Protein AF-A0A9D5FTJ2-F1 (afdb_monomer)

pLDDT: mean 78.34, std 16.0, range [35.5, 96.0]

Solvent-accessible surface area (backbone atoms only — not comparable to full-atom values): 11192 Å² total; per-residue (Å²): 138,85,85,82,81,81,80,74,80,65,67,71,58,56,58,51,52,50,52,53,52,52,51,52,50,52,52,52,54,54,50,51,56,54,50,53,54,55,50,52,57,48,50,55,48,52,54,48,54,51,52,52,48,50,51,52,53,45,50,55,50,36,53,49,54,53,46,53,52,24,48,77,71,73,38,40,43,59,50,54,49,34,32,50,75,40,28,92,75,39,72,46,62,36,79,48,58,89,56,87,63,66,47,78,60,80,63,48,68,54,48,35,77,42,82,44,76,49,78,44,47,46,55,69,89,80,60,104,58,87,75,80,43,70,69,50,34,32,28,36,33,30,43,62,43,54,67,45,85,51,90,88,60,32,56,72,55,36,35,40,38,41,38,39,37,28,72,35,88,63,79,81,85,52,72,89,74,30,55,76,48,77,51,77,48,64,46,92,93,59,82,132

Structure (mmCIF, N/CA/C/O backbone):
data_AF-A0A9D5FTJ2-F1
#
_entry.id   AF-A0A9D5FTJ2-F1
#
loop_
_atom_site.group_PDB
_atom_site.id
_atom_site.type_symbol
_atom_site.label_atom_id
_atom_site.label_alt_id
_atom_site.label_comp_id
_atom_site.label_asym_id
_atom_site.label_entity_id
_atom_site.label_seq_id
_atom_site.pdbx_PDB_ins_code
_atom_site.Cartn_x
_atom_site.Cartn_y
_atom_site.Cartn_z
_atom_site.occupancy
_atom_site.B_iso_or_equiv
_atom_site.auth_seq_id
_atom_site.auth_comp_id
_atom_site.auth_asym_id
_atom_site.auth_atom_id
_atom_site.pdbx_PDB_model_num
ATOM 1 N N . MET A 1 1 ? 70.258 10.914 -59.372 1.00 49.34 1 MET A N 1
ATOM 2 C CA . MET A 1 1 ? 69.054 10.335 -60.006 1.00 49.34 1 MET A CA 1
ATOM 3 C C . MET A 1 1 ? 67.985 10.219 -58.930 1.00 49.34 1 MET A C 1
ATOM 5 O O . MET A 1 1 ? 68.126 9.398 -58.036 1.00 49.34 1 MET A O 1
ATOM 9 N N . ILE A 1 2 ? 67.014 11.132 -58.927 1.00 53.41 2 ILE A N 1
ATOM 10 C CA . ILE A 1 2 ? 65.976 11.231 -57.890 1.00 53.41 2 ILE A CA 1
ATOM 11 C C . ILE A 1 2 ? 64.727 10.542 -58.440 1.00 53.41 2 ILE A C 1
ATOM 13 O O . ILE A 1 2 ? 64.153 11.006 -59.422 1.00 53.41 2 ILE A O 1
ATOM 17 N N . ILE A 1 3 ? 64.337 9.416 -57.844 1.00 62.41 3 ILE A N 1
ATOM 18 C CA . ILE A 1 3 ? 63.126 8.680 -58.223 1.00 62.41 3 ILE A CA 1
ATOM 19 C C . ILE A 1 3 ? 61.940 9.362 -57.537 1.00 62.41 3 ILE A C 1
ATOM 21 O O . ILE A 1 3 ? 61.752 9.237 -56.328 1.00 62.41 3 ILE A O 1
ATOM 25 N N . ARG A 1 4 ? 61.153 10.117 -58.306 1.00 60.16 4 ARG A N 1
ATOM 26 C CA . ARG A 1 4 ? 59.897 10.721 -57.848 1.00 60.16 4 ARG A CA 1
ATOM 27 C C . ARG A 1 4 ? 58.815 9.633 -57.885 1.00 60.16 4 ARG A C 1
ATOM 29 O O . ARG A 1 4 ? 58.440 9.192 -58.965 1.00 60.16 4 ARG A O 1
ATOM 36 N N . ARG A 1 5 ? 58.353 9.156 -56.724 1.00 60.88 5 ARG A N 1
ATOM 37 C CA . ARG A 1 5 ? 57.159 8.296 -56.637 1.00 60.88 5 ARG A CA 1
ATOM 38 C C . ARG A 1 5 ? 55.916 9.176 -56.739 1.00 60.88 5 ARG A C 1
ATOM 40 O O . ARG A 1 5 ? 55.713 10.043 -55.893 1.00 60.88 5 ARG A O 1
ATOM 47 N N . GLU A 1 6 ? 55.102 8.953 -57.762 1.00 63.69 6 GLU A N 1
ATOM 48 C CA . GLU A 1 6 ? 53.755 9.513 -57.853 1.00 63.69 6 GLU A CA 1
ATOM 49 C C . GLU A 1 6 ? 52.839 8.755 -56.885 1.00 63.69 6 GLU A C 1
ATOM 51 O O . GLU A 1 6 ? 52.663 7.541 -56.985 1.00 63.69 6 GLU A O 1
ATOM 56 N N . ASN A 1 7 ? 52.291 9.469 -55.902 1.00 60.31 7 ASN A N 1
ATOM 57 C CA . ASN A 1 7 ? 51.267 8.940 -55.011 1.00 60.31 7 ASN A CA 1
ATOM 58 C C . ASN A 1 7 ? 49.944 8.892 -55.782 1.00 60.31 7 ASN A C 1
ATOM 60 O O . ASN A 1 7 ? 49.241 9.895 -55.863 1.00 60.31 7 ASN A O 1
ATOM 64 N N . THR A 1 8 ? 49.593 7.738 -56.345 1.00 63.25 8 THR A N 1
ATOM 65 C CA . THR A 1 8 ? 48.220 7.490 -56.803 1.00 63.25 8 THR A CA 1
ATOM 66 C C . THR A 1 8 ? 47.269 7.597 -55.602 1.00 63.25 8 THR A C 1
ATOM 68 O O . THR A 1 8 ? 47.497 6.890 -54.609 1.00 63.25 8 THR A O 1
ATOM 71 N N . PRO A 1 9 ? 46.238 8.461 -55.641 1.00 61.06 9 PRO A N 1
ATOM 72 C CA . PRO A 1 9 ? 45.278 8.589 -54.551 1.00 61.06 9 PRO A CA 1
ATOM 73 C C . PRO A 1 9 ? 44.569 7.248 -54.330 1.00 61.06 9 PRO A C 1
ATOM 75 O O . PRO A 1 9 ? 44.078 6.613 -55.262 1.00 61.06 9 PRO A O 1
ATOM 78 N N . ARG A 1 10 ? 44.576 6.766 -53.084 1.00 59.00 10 ARG A N 1
ATOM 79 C CA . ARG A 1 10 ? 43.908 5.519 -52.691 1.00 59.00 10 ARG A CA 1
ATOM 80 C C . ARG A 1 10 ? 42.411 5.781 -52.493 1.00 59.00 10 ARG A C 1
ATOM 82 O O . ARG A 1 10 ? 41.949 5.826 -51.358 1.00 59.00 10 ARG A O 1
ATOM 89 N N . ASP A 1 11 ? 41.655 5.914 -53.580 1.00 60.72 11 ASP A N 1
ATOM 90 C CA . ASP A 1 11 ? 40.200 6.171 -53.534 1.00 60.72 11 ASP A CA 1
ATOM 91 C C . ASP A 1 11 ? 39.410 5.082 -52.782 1.00 60.72 11 ASP A C 1
ATOM 93 O O . ASP A 1 11 ? 38.401 5.362 -52.136 1.00 60.72 11 ASP A O 1
ATOM 97 N N . GLY A 1 12 ? 39.901 3.837 -52.772 1.00 60.88 12 GLY A N 1
ATOM 98 C CA . GLY A 1 12 ? 39.267 2.736 -52.037 1.00 60.88 12 GLY A CA 1
ATOM 99 C C . GLY A 1 12 ? 39.343 2.857 -50.508 1.00 60.88 12 GLY A C 1
ATOM 100 O O . GLY A 1 12 ? 38.520 2.270 -49.810 1.00 60.88 12 GLY A O 1
ATOM 101 N N . PHE A 1 13 ? 40.301 3.622 -49.972 1.00 70.00 13 PHE A N 1
ATOM 102 C CA . PHE A 1 13 ? 40.450 3.801 -48.523 1.00 70.00 13 PHE A CA 1
ATOM 103 C C . PHE A 1 13 ? 39.385 4.756 -47.960 1.00 70.00 13 PHE A C 1
ATOM 105 O O . PHE A 1 13 ? 38.856 4.523 -46.876 1.00 70.00 13 PHE A O 1
ATOM 112 N N . VAL A 1 14 ? 38.995 5.766 -48.743 1.00 81.38 14 VAL A N 1
ATOM 113 C CA . VAL A 1 14 ? 38.027 6.797 -48.335 1.00 81.38 14 VAL A CA 1
ATOM 114 C C . VAL A 1 14 ? 36.602 6.234 -48.230 1.00 81.38 14 VAL A C 1
ATOM 116 O O . VAL A 1 14 ? 35.879 6.560 -47.290 1.00 81.38 14 VAL A O 1
ATOM 119 N N . MET A 1 15 ? 36.192 5.338 -49.139 1.00 83.50 15 MET A N 1
ATOM 120 C CA . MET A 1 15 ? 34.863 4.705 -49.057 1.00 83.50 15 MET A CA 1
ATOM 121 C C . MET A 1 15 ? 34.725 3.759 -47.858 1.00 83.50 15 MET A C 1
ATOM 123 O O . MET A 1 15 ? 33.657 3.697 -47.242 1.00 83.50 15 MET A O 1
ATOM 127 N N . LEU A 1 16 ? 35.796 3.043 -47.500 1.00 88.38 16 LEU A N 1
ATOM 128 C CA . LEU A 1 16 ? 35.804 2.190 -46.313 1.00 88.38 16 LEU A CA 1
ATOM 129 C C . LEU A 1 16 ? 35.675 3.032 -45.036 1.00 88.38 16 LEU A C 1
ATOM 131 O O . LEU A 1 16 ? 34.852 2.718 -44.180 1.00 88.38 16 LEU A O 1
ATOM 135 N N . GLU A 1 17 ? 36.444 4.117 -44.933 1.00 88.44 17 GLU A N 1
ATOM 136 C CA . GLU A 1 17 ? 36.414 5.029 -43.786 1.00 88.44 17 GLU A CA 1
ATOM 137 C C . GLU A 1 17 ? 35.027 5.654 -43.592 1.00 88.44 17 GLU A C 1
ATOM 139 O O . GLU A 1 17 ? 34.486 5.621 -42.485 1.00 88.44 17 GLU A O 1
ATOM 144 N N . LEU A 1 18 ? 34.394 6.118 -44.675 1.00 89.81 18 LEU A N 1
ATOM 145 C CA . LEU A 1 18 ? 33.035 6.658 -44.621 1.00 89.81 18 LEU A CA 1
ATOM 146 C C . LEU A 1 18 ? 32.008 5.600 -44.196 1.00 89.81 18 LEU A C 1
ATOM 148 O O . LEU A 1 18 ? 31.119 5.891 -43.398 1.00 89.81 18 LEU A O 1
ATOM 152 N N . THR A 1 19 ? 32.132 4.367 -44.690 1.00 93.94 19 THR A N 1
ATOM 153 C CA . THR A 1 19 ? 31.208 3.279 -44.328 1.00 93.94 19 THR A CA 1
ATOM 154 C C . THR A 1 19 ? 31.335 2.915 -42.850 1.00 93.94 19 THR A C 1
ATOM 156 O O . THR A 1 19 ? 30.326 2.737 -42.169 1.00 93.94 19 THR A O 1
ATOM 159 N N . ILE A 1 20 ? 32.565 2.856 -42.329 1.00 92.31 20 ILE A N 1
ATOM 160 C CA . ILE A 1 20 ? 32.814 2.617 -40.903 1.00 92.31 20 ILE A CA 1
ATOM 161 C C . ILE A 1 20 ? 32.274 3.784 -40.069 1.00 92.31 20 ILE A C 1
ATOM 163 O O . ILE A 1 20 ? 31.608 3.547 -39.064 1.00 92.31 20 ILE A O 1
ATOM 167 N N . ALA A 1 21 ? 32.487 5.032 -40.497 1.00 95.00 21 ALA A N 1
ATOM 168 C CA . ALA A 1 21 ? 31.956 6.205 -39.806 1.00 95.00 21 ALA A CA 1
ATOM 169 C C . ALA A 1 21 ? 30.419 6.185 -39.746 1.00 95.00 21 ALA A C 1
ATOM 171 O O . ALA A 1 21 ? 29.840 6.382 -38.678 1.00 95.00 21 ALA A O 1
ATOM 172 N N . LEU A 1 22 ? 29.752 5.873 -40.862 1.00 94.25 22 LEU A N 1
ATOM 173 C CA . LEU A 1 22 ? 28.295 5.732 -40.911 1.00 94.25 22 LEU A CA 1
ATOM 174 C C . LEU A 1 22 ? 27.796 4.592 -40.020 1.00 94.25 22 LEU A C 1
ATOM 176 O O . LEU A 1 22 ? 26.784 4.751 -39.339 1.00 94.25 22 LEU A O 1
ATOM 180 N N . LEU A 1 23 ? 28.516 3.469 -39.975 1.00 95.94 23 LEU A N 1
ATOM 181 C CA . LEU A 1 23 ? 28.181 2.348 -39.102 1.00 95.94 23 LEU A CA 1
ATOM 182 C C . LEU A 1 23 ? 28.292 2.736 -37.621 1.00 95.94 23 LEU A C 1
ATOM 184 O O . LEU A 1 23 ? 27.381 2.446 -36.849 1.00 95.94 23 LEU A O 1
ATOM 188 N N . VAL A 1 24 ? 29.352 3.446 -37.227 1.00 96.00 24 VAL A N 1
ATOM 189 C CA . VAL A 1 24 ? 29.515 3.942 -35.850 1.00 96.00 24 VAL A CA 1
ATOM 190 C C . VAL A 1 24 ? 28.405 4.927 -35.480 1.00 96.00 24 VAL A C 1
ATOM 192 O O . VAL A 1 24 ? 27.832 4.814 -34.396 1.00 96.00 24 VAL A O 1
ATOM 195 N N . VAL A 1 25 ? 28.043 5.849 -36.377 1.00 95.50 25 VAL A N 1
ATOM 196 C CA . VAL A 1 25 ? 26.937 6.794 -36.143 1.00 95.50 25 VAL A CA 1
ATOM 197 C C . VAL A 1 25 ? 25.606 6.055 -35.994 1.00 95.50 25 VAL A C 1
ATOM 199 O O . VAL A 1 25 ? 24.862 6.331 -35.054 1.00 95.50 25 VAL A O 1
ATOM 202 N N . ALA A 1 26 ? 25.316 5.082 -36.862 1.00 95.88 26 ALA A N 1
ATOM 203 C CA . ALA A 1 26 ? 24.091 4.290 -36.780 1.00 95.88 26 ALA A CA 1
ATOM 204 C C . ALA A 1 26 ? 23.997 3.513 -35.456 1.00 95.88 26 ALA A C 1
ATOM 206 O O . ALA A 1 26 ? 22.958 3.541 -34.796 1.00 95.88 26 ALA A O 1
ATOM 207 N N . VAL A 1 27 ? 25.093 2.878 -35.025 1.00 94.00 27 VAL A N 1
ATOM 208 C CA . VAL A 1 27 ? 25.161 2.181 -33.730 1.00 94.00 27 VAL A CA 1
ATOM 209 C C . VAL A 1 27 ? 24.984 3.161 -32.565 1.00 94.00 27 VAL A C 1
ATOM 211 O O . VAL A 1 27 ? 24.243 2.862 -31.629 1.00 94.00 27 VAL A O 1
ATOM 214 N N . GLY A 1 28 ? 25.589 4.350 -32.635 1.00 94.25 28 GLY A N 1
ATOM 215 C CA . GLY A 1 28 ? 25.429 5.396 -31.622 1.00 94.25 28 GLY A CA 1
ATOM 216 C C . GLY A 1 28 ? 23.981 5.873 -31.476 1.00 94.25 28 GLY A C 1
ATOM 217 O O . GLY A 1 28 ? 23.472 5.982 -30.362 1.00 94.25 28 GLY A O 1
ATOM 218 N N . VAL A 1 29 ? 23.281 6.093 -32.592 1.00 94.56 29 VAL A N 1
ATOM 219 C CA . VAL A 1 29 ? 21.867 6.504 -32.585 1.00 94.56 29 VAL A CA 1
ATOM 220 C C . VAL A 1 29 ? 20.962 5.399 -32.029 1.00 94.56 29 VAL A C 1
ATOM 222 O O . VAL A 1 29 ? 20.075 5.684 -31.224 1.00 94.56 29 VAL A O 1
ATOM 225 N N . LEU A 1 30 ? 21.203 4.132 -32.384 1.00 93.31 30 LEU A N 1
ATOM 226 C CA . LEU A 1 30 ? 20.458 2.998 -31.819 1.00 93.31 30 LEU A CA 1
ATOM 227 C C . LEU A 1 30 ? 20.666 2.867 -30.304 1.00 93.31 30 LEU A C 1
ATOM 229 O O . LEU A 1 30 ? 19.705 2.624 -29.570 1.00 93.31 30 LEU A O 1
ATOM 233 N N . ALA A 1 31 ? 21.895 3.076 -29.826 1.00 91.75 31 ALA A N 1
ATOM 234 C CA . ALA A 1 31 ? 22.191 3.077 -28.399 1.00 91.75 31 ALA A CA 1
ATOM 235 C C . ALA A 1 31 ? 21.412 4.179 -27.661 1.00 91.75 31 ALA A C 1
ATOM 237 O O . ALA A 1 31 ? 20.810 3.905 -26.623 1.00 91.75 31 ALA A O 1
ATOM 238 N N . LEU A 1 32 ? 21.336 5.394 -28.221 1.00 90.81 32 LEU A N 1
ATOM 239 C CA . LEU A 1 32 ? 20.555 6.492 -27.637 1.00 90.81 32 LEU A CA 1
ATOM 240 C C . LEU A 1 32 ? 19.066 6.142 -27.510 1.00 90.81 32 LEU A C 1
ATOM 242 O O . LEU A 1 32 ? 18.487 6.332 -26.441 1.00 90.81 32 LEU A O 1
ATOM 246 N N . PHE A 1 33 ? 18.449 5.570 -28.549 1.00 89.69 33 PHE A N 1
ATOM 247 C CA . PHE A 1 33 ? 17.045 5.142 -28.476 1.00 89.69 33 PHE A CA 1
ATOM 248 C C . PHE A 1 33 ? 16.805 4.059 -27.419 1.00 89.69 33 PHE A C 1
ATOM 250 O O . PHE A 1 33 ? 15.785 4.090 -26.727 1.00 89.69 33 PHE A O 1
ATOM 257 N N . SER A 1 34 ? 17.754 3.135 -27.246 1.00 87.69 34 SER A N 1
ATOM 258 C CA . SER A 1 34 ? 17.677 2.134 -26.179 1.00 87.69 34 SER A CA 1
ATOM 259 C C . SER A 1 34 ? 17.701 2.778 -24.790 1.00 87.69 34 SER A C 1
ATOM 261 O O . SER A 1 34 ? 16.932 2.373 -23.919 1.00 87.69 34 SER A O 1
ATOM 263 N N . VAL A 1 35 ? 18.549 3.790 -24.578 1.00 89.19 35 VAL A N 1
ATOM 264 C CA . VAL A 1 35 ? 18.637 4.514 -23.298 1.00 89.19 35 VAL A CA 1
ATOM 265 C C . VAL A 1 35 ? 17.332 5.249 -22.989 1.00 89.19 35 VAL A C 1
ATOM 267 O O . VAL A 1 35 ? 16.852 5.185 -21.858 1.00 89.19 35 VAL A O 1
ATOM 270 N N . PHE A 1 36 ? 16.709 5.884 -23.987 1.00 87.94 36 PHE A N 1
ATOM 271 C CA . PHE A 1 36 ? 15.432 6.578 -23.792 1.00 87.94 36 PHE A CA 1
ATOM 272 C C . PHE A 1 36 ? 14.320 5.648 -23.307 1.00 87.94 36 PHE A C 1
ATOM 274 O O . PHE A 1 36 ? 13.594 6.002 -22.378 1.00 87.94 36 PHE A O 1
ATOM 281 N N . ARG A 1 37 ? 14.210 4.447 -23.884 1.00 83.44 37 ARG A N 1
ATOM 282 C CA . ARG A 1 37 ? 13.204 3.465 -23.459 1.00 83.44 37 ARG A CA 1
ATOM 283 C C . ARG A 1 37 ? 13.408 3.048 -22.003 1.00 83.44 37 ARG A C 1
ATOM 285 O O . ARG A 1 37 ? 12.467 3.085 -21.219 1.00 83.44 37 ARG A O 1
ATOM 292 N N . VAL A 1 38 ? 14.648 2.721 -21.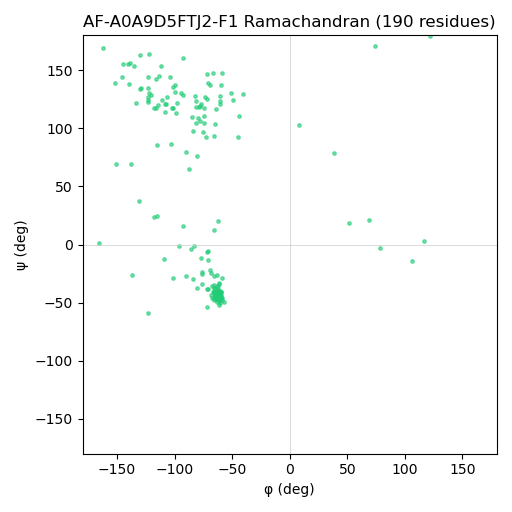634 1.00 87.69 38 VAL A N 1
ATOM 293 C CA . VAL A 1 38 ? 14.991 2.337 -20.255 1.00 87.69 38 VAL A CA 1
ATOM 294 C C . VAL A 1 38 ? 14.697 3.476 -19.274 1.00 87.69 38 VAL A C 1
ATOM 296 O O . VAL A 1 38 ? 14.162 3.233 -18.193 1.00 87.69 38 VAL A O 1
ATOM 299 N N . SER A 1 39 ? 14.995 4.722 -19.652 1.00 84.12 39 SER A N 1
ATOM 300 C CA . SER A 1 39 ? 14.696 5.895 -18.826 1.00 84.12 39 SER A CA 1
ATOM 301 C C . SER A 1 39 ? 13.195 6.073 -18.610 1.00 84.12 39 SER A C 1
ATOM 303 O O . SER A 1 39 ? 12.781 6.341 -17.488 1.00 84.12 39 SER A O 1
ATOM 305 N N . HIS A 1 40 ? 12.382 5.922 -19.657 1.00 85.62 40 HIS A N 1
ATOM 306 C CA . HIS A 1 40 ? 10.934 6.090 -19.549 1.00 85.62 40 HIS A CA 1
ATOM 307 C C . HIS A 1 40 ? 10.311 5.030 -18.634 1.00 85.62 40 HIS A C 1
ATOM 309 O O . HIS A 1 40 ? 9.534 5.361 -17.740 1.00 85.62 40 HIS A O 1
ATOM 315 N N . ASP A 1 41 ? 10.709 3.769 -18.804 1.00 86.88 41 ASP A N 1
ATOM 316 C CA . ASP A 1 41 ? 10.226 2.671 -17.964 1.00 86.88 41 ASP A CA 1
ATOM 317 C C . ASP A 1 41 ? 10.650 2.859 -16.498 1.00 86.88 41 ASP A C 1
ATOM 319 O O . ASP A 1 41 ? 9.885 2.562 -15.582 1.00 86.88 41 ASP A O 1
ATOM 323 N N . THR A 1 42 ? 11.849 3.401 -16.263 1.00 87.69 42 THR A N 1
ATOM 324 C CA . THR A 1 42 ? 12.335 3.709 -14.909 1.00 87.69 42 THR A CA 1
ATOM 325 C C . THR A 1 42 ? 11.522 4.831 -14.269 1.00 87.69 42 THR A C 1
ATOM 327 O O . THR A 1 42 ? 11.084 4.683 -13.133 1.00 87.69 42 THR A O 1
ATOM 330 N N . VAL A 1 43 ? 11.265 5.922 -14.998 1.00 87.81 43 VAL A N 1
ATOM 331 C CA . VAL A 1 43 ? 10.460 7.049 -14.499 1.00 87.81 43 VAL A CA 1
ATOM 332 C C . VAL A 1 43 ? 9.041 6.596 -14.163 1.00 87.81 43 VAL A C 1
ATOM 334 O O . VAL A 1 43 ? 8.561 6.901 -13.076 1.00 87.81 43 VAL A O 1
ATOM 337 N N . ALA A 1 44 ? 8.403 5.817 -15.040 1.00 85.06 44 ALA A N 1
ATOM 338 C CA . ALA A 1 44 ? 7.056 5.303 -14.801 1.00 85.06 44 ALA A CA 1
ATOM 339 C C . ALA A 1 44 ? 6.984 4.423 -13.539 1.00 85.06 44 ALA A C 1
ATOM 341 O O . ALA A 1 44 ? 6.039 4.535 -12.757 1.00 85.06 44 ALA A O 1
ATOM 342 N N . ARG A 1 45 ? 8.006 3.587 -13.305 1.00 87.69 45 ARG A N 1
ATOM 343 C CA . ARG A 1 45 ? 8.121 2.780 -12.079 1.00 87.69 45 ARG A CA 1
ATOM 344 C C . ARG A 1 45 ? 8.316 3.647 -10.842 1.00 87.69 45 ARG A C 1
ATOM 346 O O . ARG A 1 45 ? 7.586 3.481 -9.878 1.00 87.69 45 ARG A O 1
ATOM 353 N N . THR A 1 46 ? 9.232 4.613 -10.883 1.00 88.56 46 THR A N 1
ATOM 354 C CA . THR A 1 46 ? 9.458 5.524 -9.752 1.00 88.56 46 THR A CA 1
ATOM 355 C C . THR A 1 46 ? 8.207 6.332 -9.410 1.00 88.56 46 THR A C 1
ATOM 357 O O . THR A 1 46 ? 7.883 6.504 -8.240 1.00 88.56 46 THR A O 1
ATOM 360 N N . GLU A 1 47 ? 7.476 6.812 -10.413 1.00 86.94 47 GLU A N 1
ATOM 361 C CA . GLU A 1 47 ? 6.216 7.528 -10.207 1.00 86.94 47 GLU A CA 1
ATOM 362 C C . GLU A 1 47 ? 5.152 6.630 -9.555 1.00 86.94 47 GLU A C 1
ATOM 364 O O . GLU A 1 47 ? 4.439 7.062 -8.649 1.00 86.94 47 GLU A O 1
ATOM 369 N N . SER A 1 48 ? 5.071 5.369 -9.987 1.00 86.00 48 SER A N 1
ATOM 370 C CA . SER A 1 48 ? 4.214 4.349 -9.378 1.00 86.00 48 SER A CA 1
ATOM 371 C C . SER A 1 48 ? 4.574 4.086 -7.911 1.00 86.00 48 SER A C 1
ATOM 373 O O . SER A 1 48 ? 3.712 4.207 -7.038 1.00 86.00 48 SER A O 1
ATOM 375 N N . ASP A 1 49 ? 5.855 3.854 -7.616 1.00 87.88 49 ASP A N 1
ATOM 376 C CA . ASP A 1 49 ? 6.348 3.600 -6.259 1.00 87.88 49 ASP A CA 1
ATOM 377 C C . ASP A 1 49 ? 6.057 4.779 -5.319 1.00 87.88 49 ASP A C 1
ATOM 379 O O . ASP A 1 49 ? 5.634 4.584 -4.174 1.00 87.88 49 ASP A O 1
ATOM 383 N N . ILE A 1 50 ? 6.230 6.015 -5.804 1.00 88.88 50 ILE A N 1
ATOM 384 C CA . ILE A 1 50 ? 5.905 7.232 -5.048 1.00 88.88 50 ILE A CA 1
ATOM 385 C C . ILE A 1 50 ? 4.407 7.284 -4.741 1.00 88.88 50 ILE A C 1
ATOM 387 O O . ILE A 1 50 ? 4.035 7.527 -3.594 1.00 88.88 50 ILE A O 1
ATOM 391 N N . ARG A 1 51 ? 3.539 7.031 -5.729 1.00 85.75 51 ARG A N 1
ATOM 392 C CA . ARG A 1 51 ? 2.081 7.034 -5.526 1.00 85.75 51 ARG A CA 1
ATOM 393 C C . ARG A 1 51 ? 1.642 6.000 -4.502 1.00 85.75 51 ARG A C 1
ATOM 395 O O . ARG A 1 51 ? 0.878 6.325 -3.597 1.00 85.75 51 ARG A O 1
ATOM 402 N N . ILE A 1 52 ? 2.145 4.776 -4.624 1.00 89.31 52 ILE A N 1
ATOM 403 C CA . ILE A 1 52 ? 1.845 3.697 -3.684 1.00 89.31 52 ILE A CA 1
ATOM 404 C C . ILE A 1 52 ? 2.328 4.060 -2.275 1.00 89.31 52 ILE A C 1
ATOM 406 O O . ILE A 1 52 ? 1.610 3.829 -1.303 1.00 89.31 52 ILE A O 1
ATOM 410 N N . SER A 1 53 ? 3.509 4.671 -2.162 1.00 89.75 53 SER A N 1
ATOM 411 C CA . SER A 1 53 ? 4.073 5.121 -0.884 1.00 89.75 53 SER A CA 1
ATOM 412 C C . SER A 1 53 ? 3.233 6.205 -0.219 1.00 89.75 53 SER A C 1
ATOM 414 O O . SER A 1 53 ? 2.930 6.097 0.969 1.00 89.75 53 SER A O 1
ATOM 416 N N . LEU A 1 54 ? 2.817 7.220 -0.981 1.00 87.75 54 LEU A N 1
ATOM 417 C CA . LEU A 1 54 ? 1.937 8.279 -0.486 1.00 87.75 54 LEU A CA 1
ATOM 418 C C . LEU A 1 54 ? 0.597 7.701 -0.032 1.00 87.75 54 LEU A C 1
ATOM 420 O O . LEU A 1 54 ? 0.174 7.952 1.093 1.00 87.75 54 LEU A O 1
ATOM 424 N N . PHE A 1 55 ? -0.008 6.844 -0.856 1.00 86.75 55 PHE A N 1
ATOM 425 C CA . PHE A 1 55 ? -1.250 6.163 -0.515 1.00 86.75 55 PHE A CA 1
ATOM 426 C C . PHE A 1 55 ? -1.124 5.346 0.782 1.00 86.75 55 PHE A C 1
ATOM 428 O O . PHE A 1 55 ? -1.943 5.483 1.692 1.00 86.75 55 PHE A O 1
ATOM 435 N N . GLY A 1 56 ? -0.076 4.528 0.904 1.00 89.69 56 GLY A N 1
ATOM 436 C CA . GLY A 1 56 ? 0.163 3.725 2.101 1.00 89.69 56 GLY A CA 1
ATOM 437 C C . GLY A 1 56 ? 0.345 4.581 3.354 1.00 89.69 56 GLY A C 1
ATOM 438 O O . GLY A 1 56 ? -0.257 4.302 4.393 1.00 89.69 56 GLY A O 1
ATOM 439 N N . GLN A 1 57 ? 1.115 5.666 3.253 1.00 89.44 57 GLN A N 1
ATOM 440 C CA . GLN A 1 57 ? 1.325 6.598 4.358 1.00 89.44 57 GLN A CA 1
ATOM 441 C C . GLN A 1 57 ? 0.026 7.287 4.789 1.00 89.44 57 GLN A C 1
ATOM 443 O O . GLN A 1 57 ? -0.222 7.427 5.991 1.00 89.44 57 GLN A O 1
ATOM 448 N N . GLU A 1 58 ? -0.806 7.704 3.838 1.00 85.94 58 GLU A N 1
ATOM 449 C CA . GLU A 1 58 ? -2.093 8.337 4.117 1.00 85.94 58 GLU A CA 1
ATOM 450 C C . GLU A 1 58 ? -3.064 7.372 4.814 1.00 85.94 58 GLU A C 1
ATOM 452 O O . GLU A 1 58 ? -3.667 7.739 5.824 1.00 85.94 58 GLU A O 1
ATOM 457 N N . VAL A 1 59 ? -3.156 6.118 4.356 1.00 87.62 59 VAL A N 1
ATOM 458 C CA . VAL A 1 59 ? -3.993 5.085 4.993 1.00 87.62 59 VAL A CA 1
ATOM 459 C C . VAL A 1 59 ? -3.551 4.815 6.430 1.00 87.62 59 VAL A C 1
ATOM 461 O O . VAL A 1 59 ? -4.377 4.832 7.342 1.00 87.62 59 VAL A O 1
ATOM 464 N N . ILE A 1 60 ? -2.251 4.603 6.659 1.00 90.94 60 ILE A N 1
ATOM 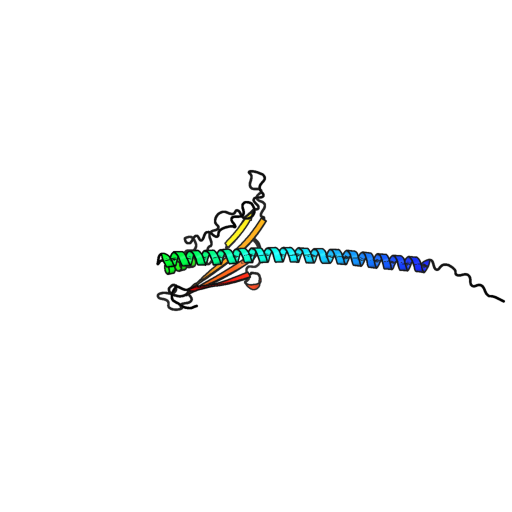465 C CA . ILE A 1 60 ? -1.718 4.339 8.004 1.00 90.94 60 ILE A CA 1
ATOM 466 C C . ILE A 1 60 ? -1.903 5.552 8.924 1.00 90.94 60 ILE A C 1
ATOM 468 O O . ILE A 1 60 ? -2.234 5.392 10.100 1.00 90.94 60 ILE A O 1
ATOM 472 N N . SER A 1 61 ? -1.738 6.767 8.400 1.00 88.25 61 SER A N 1
ATOM 473 C CA . SER A 1 61 ? -1.979 7.996 9.165 1.00 88.25 61 SER A CA 1
ATOM 474 C C . SER A 1 61 ? -3.458 8.153 9.527 1.00 88.25 61 SER A C 1
ATOM 476 O O . SER A 1 61 ? -3.769 8.502 10.665 1.00 88.25 61 SER A O 1
ATOM 478 N N . GLY A 1 62 ? -4.370 7.832 8.603 1.00 86.12 62 GLY A N 1
ATOM 479 C CA . GLY A 1 62 ? -5.812 7.822 8.854 1.00 86.12 62 GLY A CA 1
ATOM 480 C C . GLY A 1 62 ? -6.223 6.786 9.902 1.00 86.12 62 GLY A C 1
ATOM 481 O O . GLY A 1 62 ? -6.987 7.100 10.811 1.00 86.12 62 GLY A O 1
ATOM 482 N N . LEU A 1 63 ? -5.657 5.576 9.837 1.00 89.06 63 LEU A N 1
ATOM 483 C CA . LEU A 1 63 ? -5.842 4.537 10.856 1.00 89.06 63 LEU A CA 1
ATOM 484 C C . LEU A 1 63 ? -5.347 4.986 12.231 1.00 89.06 63 LEU A C 1
ATOM 486 O O . LEU A 1 63 ? -6.020 4.741 13.229 1.00 89.06 63 LEU A O 1
ATOM 490 N N . ARG A 1 64 ? -4.202 5.679 12.291 1.00 90.62 64 ARG A N 1
ATOM 491 C CA . ARG A 1 64 ? -3.683 6.246 13.542 1.00 90.62 64 ARG A CA 1
ATOM 492 C C . ARG A 1 64 ? -4.628 7.291 14.117 1.00 90.62 64 ARG A C 1
ATOM 494 O O . ARG A 1 64 ? -5.004 7.170 15.275 1.00 90.62 64 ARG A O 1
ATOM 501 N N . ALA A 1 65 ? -5.064 8.248 13.302 1.00 88.19 65 ALA A N 1
ATOM 502 C CA . ALA A 1 65 ? -6.001 9.280 13.735 1.00 88.19 65 ALA A CA 1
ATOM 503 C C . ALA A 1 65 ? -7.328 8.680 14.240 1.00 88.19 65 ALA A C 1
ATOM 505 O O . ALA A 1 65 ? -7.782 9.036 15.325 1.00 88.19 65 ALA A O 1
ATOM 506 N N . GLY A 1 66 ? -7.908 7.723 13.505 1.00 87.25 66 GLY A N 1
ATOM 507 C CA . GLY A 1 66 ? -9.142 7.040 13.913 1.00 87.25 66 GLY A CA 1
ATOM 508 C C . GLY A 1 66 ? -8.972 6.186 15.174 1.00 87.25 66 GLY A C 1
ATOM 509 O O . GLY A 1 66 ? -9.847 6.175 16.038 1.00 87.25 66 GLY A O 1
ATOM 510 N N . SER A 1 67 ? -7.823 5.521 15.324 1.00 89.69 67 SER A N 1
ATOM 511 C CA . SER A 1 67 ? -7.461 4.791 16.543 1.00 89.69 67 SER A CA 1
ATOM 512 C C . SER A 1 67 ? -7.346 5.729 17.749 1.00 89.69 67 SER A C 1
ATOM 514 O O . SER A 1 67 ? -7.874 5.415 18.815 1.00 89.69 67 SER A O 1
ATOM 516 N N . ASP A 1 68 ? -6.692 6.881 17.598 1.00 89.75 68 ASP A N 1
ATOM 517 C CA . ASP A 1 68 ? -6.526 7.863 18.674 1.00 89.75 68 ASP A CA 1
ATOM 518 C C . ASP A 1 68 ? -7.870 8.475 19.095 1.00 89.75 68 ASP A C 1
ATOM 520 O O . ASP A 1 68 ? -8.141 8.627 20.288 1.00 89.75 68 ASP A O 1
ATOM 524 N N . GLU A 1 69 ? -8.752 8.767 18.138 1.00 89.06 69 GLU A N 1
ATOM 525 C CA . GLU A 1 69 ? -10.118 9.222 18.413 1.00 89.06 69 GLU A CA 1
ATOM 526 C C . GLU A 1 69 ? -10.933 8.146 19.149 1.00 89.06 69 GLU A C 1
ATOM 528 O O . GLU A 1 69 ? -11.559 8.418 20.178 1.00 89.06 69 GLU A O 1
ATOM 533 N N . ALA A 1 70 ? -10.887 6.897 18.677 1.00 89.44 70 ALA A N 1
ATOM 534 C CA . ALA A 1 70 ? -11.564 5.780 19.331 1.00 89.44 70 ALA A CA 1
ATOM 535 C C . ALA A 1 70 ? -11.043 5.549 20.757 1.00 89.44 70 ALA A C 1
ATOM 537 O O . ALA A 1 70 ? -11.808 5.179 21.648 1.00 89.44 70 ALA A O 1
ATOM 538 N N . LEU A 1 71 ? -9.756 5.802 20.992 1.00 90.12 71 LEU A N 1
ATOM 539 C CA . LEU A 1 71 ? -9.149 5.723 22.312 1.00 90.12 71 LEU A CA 1
ATOM 540 C C . LEU A 1 71 ? -9.660 6.816 23.254 1.00 90.12 71 LEU A C 1
ATOM 542 O O . LEU A 1 71 ? -10.006 6.510 24.395 1.00 90.12 71 LEU A O 1
ATOM 546 N N . GLN A 1 72 ? -9.769 8.058 22.777 1.00 90.38 72 GLN A N 1
ATOM 547 C CA . GLN A 1 72 ? -10.349 9.166 23.547 1.00 90.38 72 GLN A CA 1
ATOM 548 C C . GLN A 1 72 ? -11.818 8.906 23.910 1.00 90.38 72 GLN A C 1
ATOM 550 O O . GLN A 1 72 ? -12.256 9.257 25.005 1.00 90.38 72 GLN A O 1
ATOM 555 N N . ASN A 1 73 ? -12.553 8.229 23.026 1.00 90.25 73 ASN A N 1
ATOM 556 C CA . ASN A 1 73 ? -13.961 7.883 23.219 1.00 90.25 73 ASN A CA 1
ATOM 557 C C . ASN A 1 73 ? -14.185 6.577 24.007 1.00 90.25 73 ASN A C 1
ATOM 559 O O . ASN A 1 73 ? -15.330 6.219 24.282 1.00 90.25 73 ASN A O 1
ATOM 563 N N . GLY A 1 74 ? -13.123 5.846 24.369 1.00 89.06 74 GLY A N 1
ATOM 564 C CA . GLY A 1 74 ? -13.231 4.556 25.061 1.00 89.06 74 GLY A CA 1
ATOM 565 C C . GLY A 1 74 ? -13.815 3.425 24.203 1.00 89.06 74 GLY A C 1
ATOM 566 O O . GLY A 1 74 ? -14.323 2.447 24.743 1.00 89.06 74 GLY A O 1
ATOM 567 N N . THR A 1 75 ? -13.759 3.553 22.875 1.00 90.50 75 THR A N 1
ATOM 568 C CA . THR A 1 75 ? -14.285 2.594 21.889 1.00 90.50 75 THR A CA 1
ATOM 569 C C . THR A 1 75 ? -13.178 1.971 21.031 1.00 90.50 75 THR A C 1
ATOM 571 O O . THR A 1 75 ? -13.431 1.569 19.896 1.00 90.50 75 THR A O 1
ATOM 574 N N . TRP A 1 76 ? -11.942 1.928 21.532 1.00 89.94 76 TRP A N 1
ATOM 575 C CA . TRP A 1 76 ? -10.766 1.487 20.774 1.00 89.94 76 TRP A CA 1
ATOM 576 C C . TRP A 1 76 ? -10.882 0.037 20.288 1.00 89.94 76 TRP A C 1
ATOM 578 O O . TRP A 1 76 ? -10.668 -0.245 19.111 1.00 89.94 76 TRP A O 1
ATOM 588 N N . GLU A 1 77 ? -11.302 -0.875 21.163 1.00 89.00 77 GLU A N 1
ATOM 589 C CA . GLU A 1 77 ? -11.493 -2.289 20.830 1.00 89.00 77 GLU A CA 1
ATOM 590 C C . GLU A 1 77 ? -12.576 -2.458 19.758 1.00 89.00 77 GLU A C 1
ATOM 592 O O . GLU A 1 77 ? -12.391 -3.184 18.785 1.00 89.00 77 GLU A O 1
ATOM 597 N N . LEU A 1 78 ? -13.683 -1.722 19.906 1.00 87.81 78 LEU A N 1
ATOM 598 C CA . LEU A 1 78 ? -14.809 -1.740 18.975 1.00 87.81 78 LEU A CA 1
ATOM 599 C C . LEU A 1 78 ? -14.423 -1.185 17.597 1.00 87.81 78 LEU A C 1
ATOM 601 O O . LEU A 1 78 ? -14.936 -1.657 16.585 1.00 87.81 78 LEU A O 1
ATOM 605 N N . PHE A 1 79 ? -13.533 -0.191 17.543 1.00 88.75 79 PHE A N 1
ATOM 606 C CA . PHE A 1 79 ? -13.006 0.343 16.287 1.00 88.75 79 PHE A CA 1
ATOM 607 C C . PHE A 1 79 ? -12.258 -0.741 15.503 1.00 88.75 79 PHE A C 1
ATOM 609 O O . PHE A 1 79 ? -12.591 -0.996 14.345 1.00 88.75 79 PHE A O 1
ATOM 616 N N . TRP A 1 80 ? -11.312 -1.433 16.142 1.00 89.50 80 TRP A N 1
ATOM 617 C CA . TRP A 1 80 ? -10.517 -2.471 15.482 1.00 89.50 80 TRP A CA 1
ATOM 618 C C . TRP A 1 80 ? -11.306 -3.745 15.187 1.00 89.50 80 TRP A C 1
ATOM 620 O O . TRP A 1 80 ? -11.157 -4.313 14.105 1.00 89.50 80 TRP A O 1
ATOM 630 N N . GLU A 1 81 ? -12.198 -4.153 16.093 1.00 87.06 81 GLU A N 1
ATOM 631 C CA . GLU A 1 81 ? -13.115 -5.268 15.863 1.00 87.06 81 GLU A CA 1
ATOM 632 C C . GLU A 1 81 ? -13.990 -5.005 14.635 1.00 87.06 81 GLU A C 1
ATOM 634 O O . GLU A 1 81 ? -14.093 -5.863 13.757 1.00 87.06 81 GLU A O 1
ATOM 639 N N . ARG A 1 82 ? -14.589 -3.812 14.527 1.00 86.31 82 ARG A N 1
ATOM 640 C CA . ARG A 1 82 ? -15.395 -3.444 13.355 1.00 86.31 82 ARG A CA 1
ATOM 641 C C . ARG A 1 82 ? -14.550 -3.369 12.094 1.00 86.31 82 ARG A C 1
ATOM 643 O O . ARG A 1 82 ? -14.993 -3.871 11.068 1.00 86.31 82 ARG A O 1
ATOM 650 N N . MET A 1 83 ? -13.337 -2.822 12.178 1.00 86.00 83 MET A N 1
ATOM 651 C CA . MET A 1 83 ? -12.444 -2.741 11.026 1.00 86.00 83 MET A CA 1
ATOM 652 C C . MET A 1 83 ? -12.124 -4.131 10.472 1.00 86.00 83 MET A C 1
ATOM 654 O O . MET A 1 83 ? -12.143 -4.321 9.262 1.00 86.00 83 MET A O 1
ATOM 658 N N . ALA A 1 84 ? -11.890 -5.116 11.340 1.00 86.25 84 ALA A N 1
ATOM 659 C CA . ALA A 1 84 ? -11.567 -6.475 10.921 1.00 86.25 84 ALA A CA 1
ATOM 660 C C . ALA A 1 84 ? -12.787 -7.320 10.516 1.00 86.25 84 ALA A C 1
ATOM 662 O O . ALA A 1 84 ? -12.688 -8.130 9.597 1.00 86.25 84 ALA A O 1
ATOM 663 N N . THR A 1 85 ? -13.922 -7.176 11.209 1.00 82.75 85 THR A N 1
ATOM 664 C CA . THR A 1 85 ? -15.083 -8.080 11.056 1.00 82.75 85 THR A CA 1
ATOM 665 C C . THR A 1 85 ? -16.204 -7.512 10.198 1.00 82.75 85 THR A C 1
ATOM 667 O O . THR A 1 85 ? -16.941 -8.269 9.568 1.00 82.75 85 THR A O 1
ATOM 670 N N . ASN A 1 86 ? -16.355 -6.189 10.165 1.00 74.06 86 ASN A N 1
ATOM 671 C CA . ASN A 1 86 ? -17.417 -5.521 9.432 1.00 74.06 86 ASN A CA 1
ATOM 672 C C . ASN A 1 86 ? -16.881 -4.283 8.708 1.00 74.06 86 ASN A C 1
ATOM 674 O O . ASN A 1 86 ? -17.226 -3.143 9.040 1.00 74.06 86 ASN A O 1
ATOM 678 N N . PRO A 1 87 ? -16.056 -4.502 7.676 1.00 65.50 87 PRO A N 1
ATOM 679 C CA . PRO A 1 87 ? -15.277 -3.438 7.069 1.00 65.50 87 PRO A CA 1
ATOM 680 C C . PRO A 1 87 ? -16.145 -2.449 6.264 1.00 65.50 87 PRO A C 1
ATOM 682 O O . PRO A 1 87 ? -15.658 -1.412 5.837 1.00 65.50 87 PRO A O 1
ATOM 685 N N . SER A 1 88 ? -17.448 -2.727 6.108 1.00 63.47 88 SER A N 1
ATOM 686 C CA . SER A 1 88 ? -18.442 -1.806 5.537 1.00 63.47 88 SER A CA 1
ATOM 687 C C . SER A 1 88 ? -18.913 -0.696 6.492 1.00 63.47 88 SER A C 1
ATOM 689 O O . SER A 1 88 ? -19.594 0.229 6.055 1.00 63.47 88 SER A O 1
ATOM 691 N N . GLN A 1 89 ? -18.596 -0.788 7.792 1.00 57.62 89 GLN A N 1
ATOM 692 C CA . GLN A 1 89 ? -19.082 0.144 8.824 1.00 57.62 89 GLN A CA 1
ATOM 693 C C . GLN A 1 89 ? -18.008 1.084 9.385 1.00 57.62 89 GLN A C 1
ATOM 695 O O . GLN A 1 89 ? -18.339 2.049 10.073 1.00 57.62 89 GLN A O 1
ATOM 700 N N . THR A 1 90 ? -16.732 0.827 9.109 1.00 58.47 90 THR A N 1
ATOM 701 C CA . THR A 1 90 ? -15.603 1.669 9.525 1.00 58.47 90 THR A CA 1
ATOM 702 C C . THR A 1 90 ? -15.111 2.481 8.342 1.00 58.47 90 THR A C 1
ATOM 704 O O . THR A 1 90 ? -14.202 2.080 7.623 1.00 58.47 90 THR A O 1
ATOM 707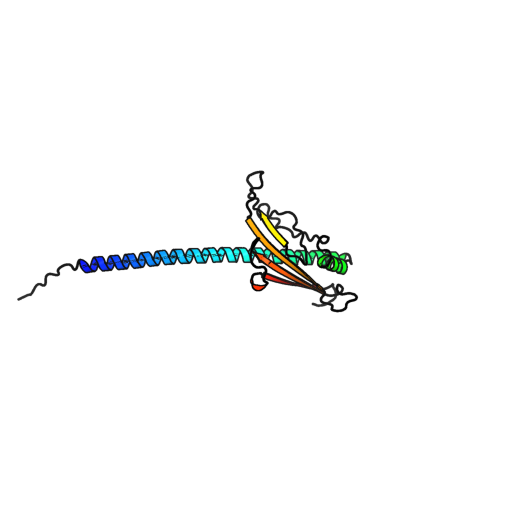 N N . ASN A 1 91 ? -15.730 3.642 8.139 1.00 58.75 91 ASN A N 1
ATOM 708 C CA . ASN A 1 91 ? -15.313 4.572 7.100 1.00 58.75 91 ASN A CA 1
ATOM 709 C C . ASN A 1 91 ? -14.172 5.440 7.630 1.00 58.75 91 ASN A C 1
ATOM 711 O O . ASN A 1 91 ? -14.414 6.435 8.308 1.00 58.75 91 ASN A O 1
ATOM 715 N N . ILE A 1 92 ? -12.931 5.076 7.316 1.00 61.62 92 ILE A N 1
ATOM 716 C CA . ILE A 1 92 ? -11.804 6.000 7.461 1.00 61.62 92 ILE A CA 1
ATOM 717 C C . ILE A 1 92 ? -11.766 6.833 6.191 1.00 61.62 92 ILE A C 1
ATOM 719 O O . ILE A 1 92 ? -11.451 6.310 5.124 1.00 61.62 92 ILE A O 1
ATOM 723 N N . SER A 1 93 ? -12.106 8.115 6.304 1.00 57.16 93 SER A N 1
ATOM 724 C CA . SER A 1 93 ? -11.897 9.066 5.221 1.00 57.16 93 SER A CA 1
ATOM 725 C C . SER A 1 93 ? -10.410 9.383 5.152 1.00 57.16 93 SER A C 1
ATOM 727 O O . SER A 1 93 ? -9.879 10.120 5.985 1.00 57.16 93 SER A O 1
ATOM 729 N N . VAL A 1 94 ? -9.728 8.818 4.165 1.00 55.19 94 VAL A N 1
ATOM 730 C CA . VAL A 1 94 ? -8.385 9.278 3.828 1.00 55.19 94 VAL A CA 1
ATOM 731 C C . VAL A 1 94 ? -8.541 10.641 3.164 1.00 55.19 94 VAL A C 1
ATOM 733 O O . VAL A 1 94 ? -9.327 10.785 2.223 1.00 55.19 94 VAL A O 1
ATOM 736 N N . ALA A 1 95 ? -7.860 11.658 3.694 1.00 49.97 95 ALA A N 1
ATOM 737 C CA . ALA A 1 95 ? -7.831 12.971 3.073 1.00 49.97 95 ALA A CA 1
ATOM 738 C C . ALA A 1 95 ? -7.102 12.837 1.735 1.00 49.97 95 ALA A C 1
ATOM 740 O O . ALA A 1 95 ? -5.880 12.932 1.689 1.00 49.97 95 ALA A O 1
ATOM 741 N N . GLY A 1 96 ? -7.859 12.615 0.655 1.00 46.03 96 GLY A N 1
ATOM 742 C CA . GLY A 1 96 ? -7.363 12.883 -0.687 1.00 46.03 96 GLY A CA 1
ATOM 743 C C . GLY A 1 96 ? -6.788 14.290 -0.656 1.00 46.03 96 GLY A C 1
ATOM 744 O O . GLY A 1 96 ? -7.452 15.201 -0.151 1.00 46.03 96 GLY A O 1
ATOM 745 N N . SER A 1 97 ? -5.517 14.423 -1.042 1.00 38.91 97 SER A N 1
ATOM 746 C CA . SER A 1 97 ? -4.747 15.649 -0.850 1.00 38.91 97 SER A CA 1
ATOM 747 C C . SER A 1 97 ? -5.617 16.877 -1.146 1.00 38.91 97 SER A C 1
ATOM 749 O O . SER A 1 97 ? -6.246 16.951 -2.202 1.00 38.91 97 SER A O 1
ATOM 751 N N . SER A 1 98 ? -5.659 17.851 -0.236 1.00 38.53 98 SER A N 1
ATOM 752 C CA . SER A 1 98 ? -6.438 19.091 -0.391 1.00 38.53 98 SER A CA 1
ATOM 753 C C . SER A 1 98 ? -5.944 19.993 -1.537 1.00 38.53 98 SER A C 1
ATOM 755 O O . SER A 1 98 ? -6.337 21.157 -1.646 1.00 38.53 98 SER A O 1
ATOM 757 N N . LEU A 1 99 ? -5.076 19.468 -2.405 1.00 35.50 99 LEU A N 1
ATOM 758 C CA . LEU A 1 99 ? -4.664 20.084 -3.649 1.00 35.50 99 LEU A CA 1
ATOM 759 C C . LEU A 1 99 ? -5.826 19.992 -4.639 1.00 35.50 99 LEU A C 1
ATOM 761 O O . LEU A 1 99 ? -5.985 19.016 -5.375 1.00 35.50 99 LEU A O 1
ATOM 765 N N . ILE A 1 100 ? -6.627 21.056 -4.640 1.00 39.16 100 ILE A N 1
ATOM 766 C CA . ILE A 1 100 ? -7.589 21.384 -5.688 1.00 39.16 100 ILE A CA 1
ATOM 767 C C . ILE A 1 100 ? -6.910 21.162 -7.051 1.00 39.16 100 ILE A C 1
ATOM 769 O O . ILE A 1 100 ? -5.995 21.899 -7.418 1.00 39.16 100 ILE A O 1
ATOM 773 N N . GLY A 1 101 ? -7.349 20.132 -7.782 1.00 40.19 101 GLY A N 1
ATOM 774 C CA . GLY A 1 101 ? -7.026 19.945 -9.200 1.00 40.19 101 GLY A CA 1
ATOM 775 C C . GLY A 1 101 ? -6.215 18.717 -9.624 1.00 40.19 101 GLY A C 1
ATOM 776 O O . GLY A 1 101 ? -5.944 18.623 -10.817 1.00 40.19 101 GLY A O 1
ATOM 777 N N . VAL A 1 102 ? -5.837 17.772 -8.749 1.00 43.09 102 VAL A N 1
ATOM 778 C CA . VAL A 1 102 ? -5.121 16.550 -9.216 1.00 43.09 102 VAL A CA 1
ATOM 779 C C . VAL A 1 102 ? -5.600 15.232 -8.577 1.00 43.09 102 VAL A C 1
ATOM 781 O O . VAL A 1 102 ? -5.520 14.194 -9.230 1.00 43.09 102 VAL A O 1
ATOM 784 N N . TRP A 1 103 ? -6.168 15.248 -7.365 1.00 47.03 103 TRP A N 1
ATOM 785 C CA . TRP A 1 103 ? -6.471 14.027 -6.589 1.00 47.03 103 TRP A CA 1
ATOM 786 C C . TRP A 1 103 ? -7.906 13.989 -6.045 1.00 47.03 103 TRP A C 1
ATOM 788 O O . TRP A 1 103 ? -8.138 13.564 -4.916 1.00 47.03 103 TRP A O 1
ATOM 798 N N . ASP A 1 104 ? -8.880 14.481 -6.812 1.00 42.16 104 ASP A N 1
ATOM 799 C CA . ASP A 1 104 ? -10.263 14.562 -6.338 1.00 42.16 104 ASP A CA 1
ATOM 800 C C . ASP A 1 104 ? -11.060 13.294 -6.670 1.00 42.16 104 ASP A C 1
ATOM 802 O O . ASP A 1 104 ? -11.846 13.228 -7.613 1.00 42.16 104 ASP A O 1
ATOM 806 N N . THR A 1 105 ? -10.851 12.259 -5.864 1.00 46.16 105 THR A N 1
ATOM 807 C CA . THR A 1 105 ? -11.935 11.333 -5.533 1.00 46.16 105 THR A CA 1
ATOM 808 C C . THR A 1 105 ? -12.204 11.459 -4.042 1.00 46.16 105 THR A C 1
ATOM 810 O O . THR A 1 105 ? -11.612 10.752 -3.230 1.00 46.16 105 THR A O 1
ATOM 813 N N . THR A 1 106 ? -13.041 12.440 -3.692 1.00 50.34 106 THR A N 1
ATOM 814 C CA . THR A 1 106 ? -14.039 12.387 -2.607 1.00 50.34 106 THR A CA 1
ATOM 815 C C . THR A 1 106 ? -13.954 11.145 -1.707 1.00 50.34 106 THR A C 1
ATOM 817 O O . THR A 1 106 ? -14.420 10.073 -2.068 1.00 50.34 106 THR A O 1
ATOM 820 N N . SER A 1 107 ? -13.391 11.315 -0.505 1.00 51.72 107 SER A N 1
ATOM 821 C CA . SER A 1 107 ? -13.528 10.415 0.653 1.00 51.72 107 SER A CA 1
ATOM 822 C C . SER A 1 107 ? -13.539 8.917 0.321 1.00 51.72 107 SER A C 1
ATOM 824 O O . SER A 1 107 ? -14.583 8.261 0.342 1.00 51.72 107 SER A O 1
ATOM 826 N N . MET A 1 108 ? -12.368 8.345 0.077 1.00 63.44 108 MET A N 1
ATOM 827 C CA . MET A 1 108 ? -12.267 6.908 -0.123 1.00 63.44 108 MET A CA 1
ATOM 828 C C . MET A 1 108 ? -12.441 6.151 1.197 1.00 63.44 108 MET A C 1
ATOM 830 O O . MET A 1 108 ? -11.743 6.425 2.171 1.00 63.44 108 MET A O 1
ATOM 834 N N . VAL A 1 109 ? -13.365 5.189 1.210 1.00 69.88 109 VAL A N 1
ATOM 835 C CA . VAL A 1 109 ? -13.597 4.285 2.343 1.00 69.88 109 VAL A CA 1
ATOM 836 C C . VAL A 1 109 ? -12.569 3.159 2.303 1.00 69.88 109 VAL A C 1
ATOM 838 O O . VAL A 1 109 ? -12.519 2.387 1.342 1.00 69.88 109 VAL A O 1
ATOM 841 N N . ILE A 1 110 ? -11.749 3.064 3.351 1.00 78.50 110 ILE A N 1
ATOM 842 C CA . ILE A 1 110 ? -10.810 1.954 3.526 1.00 78.50 110 ILE A CA 1
ATOM 843 C C . ILE A 1 110 ? -11.528 0.750 4.128 1.00 78.50 110 ILE A C 1
ATOM 845 O O . ILE A 1 110 ? -12.167 0.858 5.169 1.00 78.50 110 ILE A O 1
ATOM 849 N N . VAL A 1 111 ? -11.389 -0.403 3.477 1.00 81.25 111 VAL A N 1
ATOM 850 C CA . VAL A 1 111 ? -12.062 -1.659 3.829 1.00 81.25 111 VAL A CA 1
ATOM 851 C C . VAL A 1 111 ? -10.989 -2.725 4.071 1.00 81.25 111 VAL A C 1
ATOM 853 O O . VAL A 1 111 ? -10.086 -2.890 3.249 1.00 81.25 111 VAL A O 1
ATOM 856 N N . ALA A 1 112 ? -11.058 -3.443 5.194 1.00 86.38 112 ALA A N 1
ATOM 857 C CA . ALA A 1 112 ? -10.120 -4.521 5.512 1.00 86.38 112 ALA A CA 1
ATOM 858 C C . ALA A 1 112 ? -10.630 -5.897 5.059 1.00 86.38 112 ALA A C 1
ATOM 860 O O . ALA A 1 112 ? -11.821 -6.096 4.831 1.00 86.38 112 ALA A O 1
ATOM 861 N N . GLY A 1 113 ? -9.713 -6.854 4.929 1.00 83.31 113 GLY A N 1
ATOM 862 C CA . GLY A 1 113 ? -9.979 -8.266 4.648 1.00 83.31 113 GLY A CA 1
ATOM 863 C C . GLY A 1 113 ? -10.308 -8.593 3.190 1.00 83.31 113 GLY A C 1
ATOM 864 O O . GLY A 1 113 ? -10.481 -9.761 2.850 1.00 83.31 113 GLY A O 1
ATOM 865 N N . MET A 1 114 ? -10.382 -7.595 2.308 1.00 86.56 114 MET A N 1
ATOM 866 C CA . MET A 1 114 ? -10.708 -7.787 0.896 1.00 86.56 114 MET A CA 1
ATOM 867 C C . MET A 1 114 ? -9.795 -6.978 -0.021 1.00 86.56 114 MET A C 1
ATOM 869 O O . MET A 1 114 ? -9.231 -5.957 0.365 1.00 86.56 114 MET A O 1
ATOM 873 N N . LEU A 1 115 ? -9.633 -7.480 -1.247 1.00 88.69 115 LEU A N 1
ATOM 874 C CA . LEU A 1 115 ? -8.917 -6.783 -2.305 1.00 88.69 115 LEU A CA 1
ATOM 875 C C . LEU A 1 115 ? -9.830 -5.705 -2.890 1.00 88.69 115 LEU A C 1
ATOM 877 O O . LEU A 1 115 ? -10.888 -6.013 -3.440 1.00 88.69 115 LEU A O 1
ATOM 881 N N . VAL A 1 116 ? -9.403 -4.454 -2.797 1.00 86.69 116 VAL A N 1
ATOM 882 C CA . VAL A 1 116 ? -10.145 -3.292 -3.286 1.00 86.69 116 VAL A CA 1
ATOM 883 C C . VAL A 1 116 ? -9.357 -2.631 -4.407 1.00 86.69 116 VAL A C 1
ATOM 885 O O . VAL A 1 116 ? -8.131 -2.583 -4.367 1.00 86.69 116 VAL A O 1
ATOM 888 N N . THR A 1 117 ? -10.063 -2.138 -5.425 1.00 86.44 117 THR A N 1
ATOM 889 C CA . THR A 1 117 ? -9.472 -1.383 -6.536 1.00 86.44 117 THR A CA 1
ATOM 890 C C . THR A 1 117 ? -9.916 0.068 -6.455 1.00 86.44 117 THR A C 1
ATOM 892 O O . THR A 1 117 ? -11.113 0.344 -6.479 1.00 86.44 117 THR A O 1
ATOM 895 N N . ASN A 1 118 ? -8.951 0.979 -6.417 1.00 81.75 118 ASN A N 1
ATOM 896 C CA . ASN A 1 118 ? -9.171 2.416 -6.451 1.00 81.75 118 ASN A CA 1
ATOM 897 C C . ASN A 1 118 ? -8.761 2.941 -7.819 1.00 81.75 118 ASN A C 1
ATOM 899 O O . ASN A 1 118 ? -7.646 2.692 -8.279 1.00 81.75 118 ASN A O 1
ATOM 903 N N . VAL A 1 119 ? -9.665 3.665 -8.469 1.00 78.94 119 VAL A N 1
ATOM 904 C CA . VAL A 1 119 ? -9.424 4.268 -9.780 1.00 78.94 119 VAL A CA 1
ATOM 905 C C . VAL A 1 119 ? -9.485 5.775 -9.615 1.00 78.94 119 VAL A C 1
ATOM 907 O O . VAL A 1 119 ? -10.524 6.320 -9.255 1.00 78.94 119 VAL A O 1
ATOM 910 N N . PHE A 1 120 ? -8.370 6.440 -9.893 1.00 74.25 120 PHE A N 1
ATOM 911 C CA . PHE A 1 120 ? -8.248 7.885 -9.809 1.00 74.25 120 PHE A CA 1
ATOM 912 C C . PHE A 1 120 ? -8.416 8.479 -11.204 1.00 74.25 120 PHE A C 1
ATOM 914 O O . PHE A 1 120 ? -7.677 8.158 -12.141 1.00 74.25 120 PHE A O 1
ATOM 921 N N . THR A 1 121 ? -9.401 9.355 -11.359 1.00 67.56 121 THR A N 1
ATOM 922 C CA . THR A 1 121 ? -9.683 10.042 -12.623 1.00 67.56 121 THR A CA 1
ATOM 923 C C . THR A 1 121 ? -9.110 11.447 -12.604 1.00 67.56 121 THR A C 1
ATOM 925 O O . THR A 1 121 ? -9.234 12.160 -11.610 1.00 67.56 121 THR A O 1
ATOM 928 N N . ASN A 1 122 ? -8.492 11.860 -13.710 1.00 61.69 122 ASN A N 1
ATOM 929 C CA . ASN A 1 122 ? -7.951 13.207 -13.821 1.00 61.69 122 ASN A CA 1
ATOM 930 C C . ASN A 1 122 ? -9.094 14.215 -14.010 1.00 61.69 122 ASN A C 1
ATOM 932 O O . ASN A 1 122 ? -9.713 14.266 -15.075 1.00 61.69 122 ASN A O 1
ATOM 936 N N . TYR A 1 123 ? -9.333 15.046 -13.000 1.00 57.72 123 TYR A N 1
ATOM 937 C CA . TYR A 1 123 ? -10.162 16.242 -13.116 1.00 57.72 123 TYR A CA 1
ATOM 938 C C . TYR A 1 123 ? -9.298 17.415 -13.578 1.00 57.72 123 TYR A C 1
ATOM 940 O O . TYR A 1 123 ? -9.083 18.383 -12.850 1.00 57.72 123 TYR A O 1
ATOM 948 N N . ALA A 1 124 ? -8.765 17.330 -14.796 1.00 56.19 124 ALA A N 1
ATOM 949 C CA . ALA A 1 124 ? -8.078 18.463 -15.392 1.00 56.19 124 ALA A CA 1
ATOM 950 C C . ALA A 1 124 ? -9.116 19.576 -15.608 1.00 56.19 124 ALA A C 1
ATOM 952 O O . ALA A 1 124 ? -9.954 19.503 -16.506 1.00 56.19 124 ALA A O 1
ATOM 953 N N . TYR A 1 125 ? -9.072 20.573 -14.725 1.00 49.69 125 TYR A N 1
ATOM 954 C CA . TYR A 1 125 ? -9.842 21.813 -14.722 1.00 49.69 125 TYR A CA 1
ATOM 955 C C . TYR A 1 125 ? -9.881 22.455 -16.120 1.00 49.69 125 TYR A C 1
ATOM 957 O O . TYR A 1 125 ? -8.979 23.225 -16.443 1.00 49.69 125 TYR A O 1
ATOM 965 N N . HIS A 1 126 ? -10.890 22.166 -16.953 1.00 48.00 126 HIS A N 1
ATOM 966 C CA . HIS A 1 126 ? -11.306 23.070 -18.045 1.00 48.00 126 HIS A CA 1
ATOM 967 C C . HIS A 1 126 ? -12.664 22.792 -18.712 1.00 48.00 126 HIS A C 1
ATOM 969 O O . HIS A 1 126 ? -13.050 23.535 -19.612 1.00 48.00 126 HIS A O 1
ATOM 975 N N . SER A 1 127 ? -13.433 21.789 -18.293 1.00 52.38 127 SER A N 1
ATOM 976 C CA . SER A 1 127 ? -14.814 21.644 -18.766 1.00 52.38 127 SER A CA 1
ATOM 977 C C . SER A 1 127 ? -15.661 20.944 -17.719 1.00 52.38 127 SER A C 1
ATOM 979 O O . SER A 1 127 ? -15.206 19.953 -17.156 1.00 52.38 127 SER A O 1
ATOM 981 N N . ASP A 1 128 ? -16.892 21.410 -17.519 1.00 56.78 128 ASP A N 1
ATOM 982 C CA . ASP A 1 128 ? -17.908 20.875 -16.594 1.00 56.78 128 ASP A CA 1
ATOM 983 C C . ASP A 1 128 ? -18.364 19.425 -16.898 1.00 56.78 128 ASP A C 1
ATOM 985 O O . ASP A 1 128 ? -19.437 18.993 -16.480 1.00 56.78 128 ASP A O 1
ATOM 989 N N . ALA A 1 129 ? -17.573 18.654 -17.646 1.00 59.53 129 ALA A N 1
ATOM 990 C CA . ALA A 1 129 ? -17.831 17.269 -17.995 1.00 59.53 129 ALA A CA 1
ATOM 991 C C . ALA A 1 129 ? -16.660 16.382 -17.535 1.00 59.53 129 ALA A C 1
ATOM 993 O O . ALA A 1 129 ? -15.512 16.656 -17.904 1.00 59.53 129 ALA A O 1
ATOM 994 N N . PRO A 1 130 ? -16.919 15.302 -16.770 1.00 56.94 130 PRO A N 1
ATOM 995 C CA . PRO A 1 130 ? -15.896 14.322 -16.439 1.00 56.94 130 PRO A CA 1
ATOM 996 C C . PRO A 1 130 ? -15.370 13.711 -17.738 1.00 56.94 130 PRO A C 1
ATOM 998 O O . PRO A 1 130 ? -16.116 13.122 -18.519 1.00 56.94 130 PRO A O 1
ATOM 1001 N N . THR A 1 131 ? -14.070 13.853 -17.983 1.00 60.31 131 THR A N 1
ATOM 1002 C CA . THR A 1 131 ? -13.433 13.350 -19.208 1.00 60.31 131 THR A CA 1
ATOM 1003 C C . THR A 1 131 ? -13.320 11.821 -19.221 1.00 60.31 131 THR A C 1
ATOM 1005 O O . THR A 1 131 ? -12.925 11.249 -20.233 1.00 60.31 131 THR A O 1
ATOM 1008 N N . ASN A 1 132 ? -13.669 11.144 -18.114 1.00 62.47 132 ASN A N 1
ATOM 1009 C CA . ASN A 1 132 ? -13.466 9.708 -17.876 1.00 62.47 132 ASN A CA 1
ATOM 1010 C C . ASN A 1 132 ? -12.021 9.243 -18.136 1.00 62.47 132 ASN A C 1
ATOM 1012 O O . ASN A 1 132 ? -11.768 8.049 -18.301 1.00 62.47 132 ASN A O 1
ATOM 1016 N N . ILE A 1 133 ? -11.060 10.171 -18.165 1.00 65.62 133 ILE A N 1
ATOM 1017 C CA . ILE A 1 133 ? -9.652 9.839 -18.333 1.00 65.62 133 ILE A CA 1
ATOM 1018 C C . ILE A 1 133 ? -9.152 9.334 -16.984 1.00 65.62 133 ILE A C 1
ATOM 1020 O O . ILE A 1 133 ? -8.974 10.095 -16.028 1.00 65.62 133 ILE A O 1
ATOM 1024 N N . VAL A 1 134 ? -8.946 8.021 -16.909 1.00 65.12 134 VAL A N 1
ATOM 1025 C CA . VAL A 1 134 ? -8.276 7.383 -15.777 1.00 65.12 134 VAL A CA 1
ATOM 1026 C C . VAL A 1 134 ? -6.841 7.903 -15.739 1.00 65.12 134 VAL A C 1
ATOM 1028 O O . VAL A 1 134 ? -6.083 7.700 -16.684 1.00 65.12 134 VAL A O 1
ATOM 1031 N N . SER A 1 135 ? -6.487 8.606 -14.663 1.00 72.56 135 SER A N 1
ATOM 1032 C CA . SER A 1 135 ? -5.114 9.051 -14.420 1.00 72.56 135 SER A CA 1
ATOM 1033 C C . SER A 1 135 ? -4.255 7.851 -14.051 1.00 72.56 135 SER A C 1
ATOM 1035 O O . SER A 1 135 ? -3.229 7.597 -14.673 1.00 72.56 135 SER A O 1
ATOM 1037 N N . HIS A 1 136 ? -4.698 7.113 -13.039 1.00 76.19 136 HIS A N 1
ATOM 1038 C CA . HIS A 1 136 ? -4.020 5.943 -12.514 1.00 76.19 136 HIS A CA 1
ATOM 1039 C C . HIS A 1 136 ? -5.006 5.123 -11.684 1.00 76.19 136 HIS A C 1
ATOM 1041 O O . HIS A 1 136 ? -6.116 5.557 -11.371 1.00 76.19 136 HIS A O 1
ATOM 1047 N N . ALA A 1 137 ? -4.603 3.916 -11.326 1.00 84.25 137 ALA A N 1
ATOM 1048 C CA . ALA A 1 137 ? -5.370 3.065 -10.443 1.00 84.25 137 ALA A CA 1
ATOM 1049 C C . ALA A 1 137 ? -4.413 2.277 -9.567 1.00 84.25 137 ALA A C 1
ATOM 1051 O O . ALA A 1 137 ? -3.280 2.032 -9.964 1.00 84.25 137 ALA A O 1
ATOM 1052 N N . LEU A 1 138 ? -4.888 1.861 -8.406 1.00 89.19 138 LEU A N 1
ATOM 1053 C CA . LEU A 1 138 ? -4.159 0.975 -7.516 1.00 89.19 138 LEU A CA 1
ATOM 1054 C C . LEU A 1 138 ? -5.113 -0.050 -6.929 1.00 89.19 138 LEU A C 1
ATOM 1056 O O . LEU A 1 138 ? -6.321 0.173 -6.829 1.00 89.19 138 LEU A O 1
ATOM 1060 N N . ARG A 1 139 ?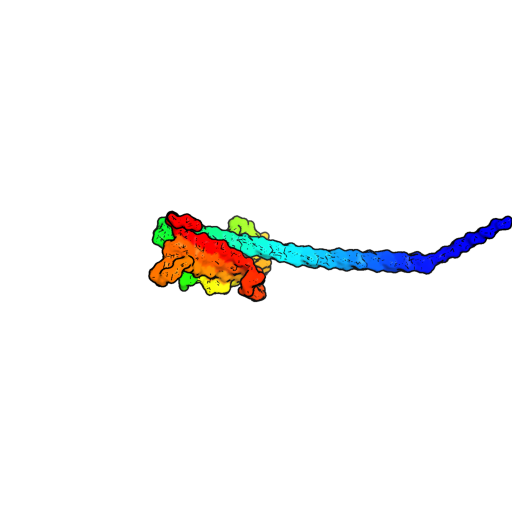 -4.561 -1.178 -6.517 1.00 90.94 139 ARG A N 1
ATOM 1061 C CA . ARG A 1 139 ? -5.265 -2.187 -5.738 1.00 90.94 139 ARG A CA 1
ATOM 1062 C C . ARG A 1 139 ? -4.649 -2.250 -4.362 1.00 90.94 139 ARG A C 1
ATOM 1064 O O . ARG A 1 139 ? -3.440 -2.103 -4.227 1.00 90.94 139 ARG A O 1
ATOM 1071 N N . TYR A 1 140 ? -5.456 -2.504 -3.346 1.00 92.12 140 TYR A N 1
ATOM 1072 C CA . TYR A 1 140 ? -4.943 -2.697 -2.002 1.00 92.12 140 TYR A CA 1
ATOM 1073 C C . TYR A 1 140 ? -5.681 -3.805 -1.265 1.00 92.12 140 TYR A C 1
ATOM 1075 O O . TYR A 1 140 ? -6.832 -4.121 -1.567 1.00 92.12 140 TYR A O 1
ATOM 1083 N N . ARG A 1 141 ? -4.998 -4.391 -0.286 1.00 92.50 141 ARG A N 1
ATOM 1084 C CA . ARG A 1 141 ? -5.577 -5.280 0.714 1.00 92.50 141 ARG A CA 1
ATOM 1085 C C . ARG A 1 141 ? -5.061 -4.849 2.072 1.00 92.50 141 ARG A C 1
ATOM 1087 O O . ARG A 1 141 ? -3.851 -4.794 2.285 1.00 92.50 141 ARG A O 1
ATOM 1094 N N . LEU A 1 142 ? -5.987 -4.525 2.960 1.00 91.56 142 LEU A N 1
ATOM 1095 C CA . LEU A 1 142 ? -5.693 -4.195 4.343 1.00 91.56 142 LEU A CA 1
ATOM 1096 C C . LEU A 1 142 ? -6.034 -5.405 5.208 1.00 91.56 142 LEU A C 1
ATOM 1098 O O . LEU A 1 142 ? -7.190 -5.803 5.277 1.00 91.56 142 LEU A O 1
ATOM 1102 N N . ASP A 1 143 ? -5.044 -5.975 5.872 1.00 92.31 143 ASP A N 1
ATOM 1103 C CA . ASP A 1 143 ? -5.205 -7.089 6.795 1.00 92.31 143 ASP A CA 1
ATOM 11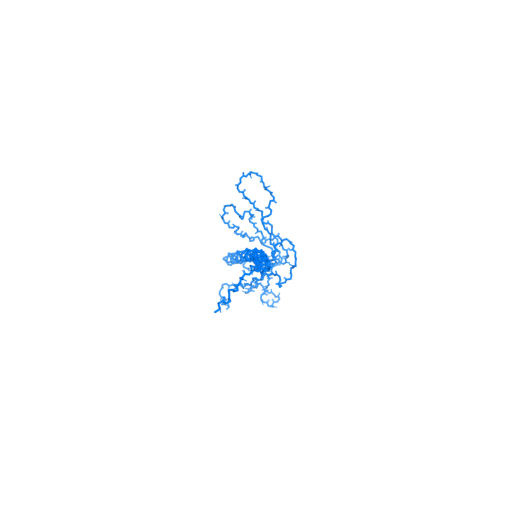04 C C . ASP A 1 143 ? -5.011 -6.566 8.223 1.00 92.31 143 ASP A C 1
ATOM 1106 O O . ASP A 1 143 ? -3.970 -5.997 8.557 1.00 92.31 143 ASP A O 1
ATOM 1110 N N . VAL A 1 144 ? -6.036 -6.731 9.061 1.00 91.00 144 VAL A N 1
ATOM 1111 C CA . VAL A 1 144 ? -6.043 -6.291 10.461 1.00 91.00 144 VAL A CA 1
ATOM 1112 C C . VAL A 1 144 ? -6.107 -7.528 11.338 1.00 91.00 144 VAL A C 1
ATOM 1114 O O . VAL A 1 144 ? -7.048 -8.316 11.236 1.00 91.00 144 VAL A O 1
ATOM 1117 N N . GLN A 1 145 ? -5.102 -7.708 12.189 1.00 90.00 145 GLN A N 1
ATOM 1118 C CA . GLN A 1 145 ? -4.998 -8.870 13.057 1.00 90.00 145 GLN A CA 1
ATOM 1119 C C . GLN A 1 145 ? -4.728 -8.450 14.503 1.00 90.00 145 GLN A C 1
ATOM 1121 O O . GLN A 1 145 ? -3.858 -7.615 14.758 1.00 90.00 145 GLN A O 1
ATOM 1126 N N . PRO A 1 146 ? -5.442 -9.034 15.472 1.00 87.69 146 PRO A N 1
ATOM 1127 C CA . PRO A 1 146 ? -5.098 -8.879 16.872 1.00 87.69 146 PRO A CA 1
ATOM 1128 C C . PRO A 1 146 ? -3.787 -9.614 17.165 1.00 87.69 146 PRO A C 1
ATOM 1130 O O . PRO A 1 146 ? -3.589 -10.747 16.730 1.00 87.69 146 PRO A O 1
ATOM 1133 N N . THR A 1 147 ? -2.894 -8.999 17.938 1.00 81.12 147 THR A N 1
ATOM 1134 C CA . THR A 1 147 ? -1.646 -9.652 18.376 1.00 81.12 147 THR A CA 1
ATOM 1135 C C . THR A 1 147 ? -1.895 -10.656 19.501 1.00 81.12 147 THR A C 1
ATOM 1137 O O . THR A 1 147 ? -1.103 -11.572 19.723 1.00 81.12 147 THR A O 1
ATOM 1140 N N . ASN A 1 148 ? -2.989 -10.485 20.245 1.00 72.44 148 ASN A N 1
ATOM 1141 C CA . ASN A 1 148 ? -3.283 -11.316 21.398 1.00 72.44 148 ASN A CA 1
ATOM 1142 C C . ASN A 1 148 ? -3.919 -12.643 20.952 1.00 72.44 148 ASN A C 1
ATOM 1144 O O . ASN A 1 148 ? -4.956 -12.666 20.296 1.00 72.44 148 ASN A O 1
ATOM 1148 N N . THR A 1 149 ? -3.303 -13.761 21.336 1.00 62.81 149 THR A N 1
ATOM 1149 C CA . THR A 1 149 ? -3.764 -15.121 21.004 1.00 62.81 149 THR A CA 1
ATOM 1150 C C . THR A 1 149 ? -4.855 -15.626 21.946 1.00 62.81 149 THR A C 1
ATOM 1152 O O . THR A 1 149 ? -5.353 -16.741 21.784 1.00 62.81 149 THR A O 1
ATOM 1155 N N . THR A 1 150 ? -5.237 -14.829 22.950 1.00 61.88 150 THR A N 1
ATOM 1156 C CA . THR A 1 150 ? -6.281 -15.213 23.899 1.00 61.88 150 THR A CA 1
ATOM 1157 C C . THR A 1 150 ? -7.676 -15.049 23.275 1.00 61.88 150 THR A C 1
ATOM 1159 O O . THR A 1 150 ? -8.064 -13.946 22.892 1.00 61.88 150 THR A O 1
ATOM 1162 N N . PRO A 1 151 ? -8.479 -16.128 23.187 1.00 62.69 151 PRO A N 1
ATOM 1163 C CA . PRO A 1 151 ? -9.721 -16.140 22.407 1.00 62.69 151 PRO A CA 1
ATOM 1164 C C . PRO A 1 151 ? -10.858 -15.302 23.007 1.00 62.69 151 PRO A C 1
ATOM 1166 O O . PRO A 1 151 ? -11.851 -15.057 22.333 1.00 62.69 151 PRO A O 1
ATOM 1169 N N . LEU A 1 152 ? -10.742 -14.881 24.270 1.00 60.47 152 LEU A N 1
ATOM 1170 C CA . LEU A 1 152 ? -11.804 -14.153 24.968 1.00 60.47 152 LEU A CA 1
ATOM 1171 C C . LEU A 1 152 ? -11.786 -12.646 24.683 1.00 60.47 152 LEU A C 1
ATOM 1173 O O . LEU A 1 152 ? -12.846 -12.032 24.700 1.00 60.47 152 LEU A O 1
ATOM 1177 N N . TYR A 1 153 ? -10.614 -12.062 24.403 1.00 63.06 153 TYR A N 1
ATOM 1178 C CA . TYR A 1 153 ? -10.457 -10.624 24.164 1.00 63.06 153 TYR A CA 1
ATOM 1179 C C . TYR A 1 153 ? -9.277 -10.339 23.220 1.00 63.06 153 TYR A C 1
ATOM 1181 O O . TYR A 1 153 ? -8.256 -9.801 23.648 1.00 63.06 153 TYR A O 1
ATOM 1189 N N . PRO A 1 154 ? -9.376 -10.702 21.931 1.00 71.38 154 PRO A N 1
ATOM 1190 C CA . PRO A 1 154 ? -8.250 -10.550 21.014 1.00 71.38 154 PRO A CA 1
ATOM 1191 C C . PRO A 1 154 ? -7.880 -9.072 20.763 1.00 71.38 154 PRO A C 1
ATOM 1193 O O . PRO A 1 154 ? -6.720 -8.752 20.520 1.00 71.38 154 PRO A O 1
ATOM 1196 N N . TRP A 1 155 ? -8.841 -8.151 20.892 1.00 78.94 155 TRP A N 1
ATOM 1197 C CA . TRP A 1 155 ? -8.719 -6.741 20.499 1.00 78.94 155 TRP A CA 1
ATOM 1198 C C . TRP A 1 155 ? -8.250 -5.779 21.600 1.00 78.94 155 TRP A C 1
ATOM 1200 O O . TRP A 1 155 ? -8.473 -4.587 21.462 1.00 78.94 155 TRP A O 1
ATOM 1210 N N . THR A 1 156 ? -7.678 -6.241 22.715 1.00 72.19 156 THR A N 1
ATOM 1211 C CA . THR A 1 156 ? -7.515 -5.393 23.920 1.00 72.19 156 THR A CA 1
ATOM 1212 C C . THR A 1 156 ? -6.222 -4.597 24.025 1.00 72.19 156 THR A C 1
ATOM 1214 O O . THR A 1 156 ? -6.222 -3.548 24.670 1.00 72.19 156 THR 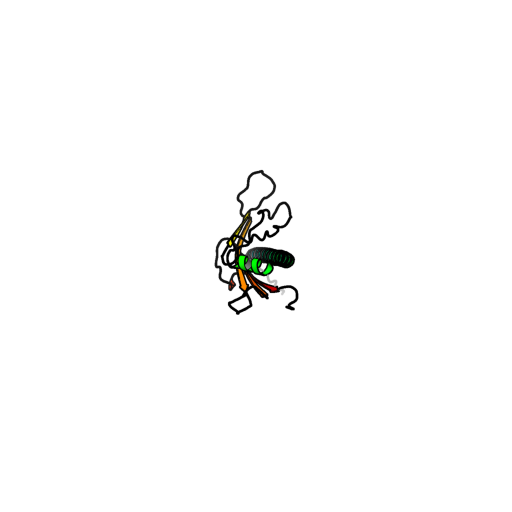A O 1
ATOM 1217 N N . ASN A 1 157 ? -5.138 -5.066 23.403 1.00 80.06 157 ASN A N 1
ATOM 1218 C CA . ASN A 1 157 ? -3.797 -4.547 23.698 1.00 80.06 157 ASN A CA 1
ATOM 1219 C C . ASN A 1 157 ? -3.077 -3.999 22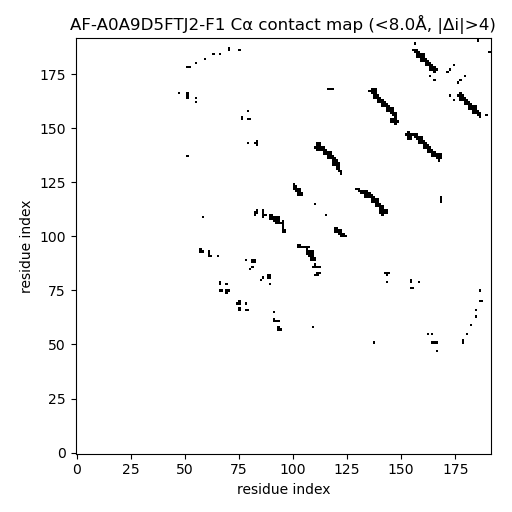.469 1.00 80.06 157 ASN A C 1
ATOM 1221 O O . ASN A 1 157 ? -2.700 -2.827 22.429 1.00 80.06 157 ASN A O 1
ATOM 1225 N N . ARG A 1 158 ? -2.881 -4.855 21.462 1.00 87.81 158 ARG A N 1
ATOM 1226 C CA . ARG A 1 158 ? -2.114 -4.536 20.259 1.00 87.81 158 ARG A CA 1
ATOM 1227 C C . ARG A 1 158 ? -2.763 -5.105 19.018 1.00 87.81 158 ARG A C 1
ATOM 1229 O O . ARG A 1 158 ? -3.199 -6.259 19.018 1.00 87.81 158 ARG A O 1
ATOM 1236 N N . ILE A 1 159 ? -2.768 -4.288 17.974 1.00 90.75 159 ILE A N 1
ATOM 1237 C CA . ILE A 1 159 ? -3.278 -4.628 16.654 1.00 90.75 159 ILE A CA 1
ATOM 1238 C C . ILE A 1 159 ? -2.153 -4.487 15.643 1.00 90.75 159 ILE A C 1
ATOM 1240 O O . ILE A 1 159 ? -1.489 -3.453 15.570 1.00 90.75 159 ILE A O 1
ATOM 1244 N N . MET A 1 160 ? -1.968 -5.534 14.854 1.00 92.31 160 MET A N 1
ATOM 1245 C CA . MET A 1 160 ? -1.082 -5.560 13.705 1.00 92.31 160 MET A CA 1
ATOM 1246 C C . MET A 1 160 ? -1.891 -5.234 12.462 1.00 92.31 160 MET A C 1
ATOM 1248 O O . MET A 1 160 ? -2.939 -5.831 12.204 1.00 92.31 160 MET A O 1
ATOM 1252 N N . VAL A 1 161 ? -1.387 -4.292 11.680 1.00 93.25 161 VAL A N 1
ATOM 1253 C CA . VAL A 1 161 ? -1.994 -3.889 10.421 1.00 93.25 161 VAL A CA 1
ATOM 1254 C C . VAL A 1 161 ? -0.977 -4.058 9.311 1.00 93.25 161 VAL A C 1
ATOM 1256 O O . VAL A 1 161 ? 0.115 -3.493 9.360 1.00 93.25 161 VAL A O 1
ATOM 1259 N N . THR A 1 162 ? -1.362 -4.827 8.299 1.00 95.06 162 THR A N 1
ATOM 1260 C CA . THR A 1 162 ? -0.577 -5.032 7.084 1.00 95.06 162 THR A CA 1
ATOM 1261 C C . THR A 1 162 ? -1.365 -4.508 5.895 1.00 95.06 162 THR A C 1
ATOM 1263 O O . THR A 1 162 ? -2.445 -5.004 5.592 1.00 95.06 162 THR A O 1
ATOM 1266 N N . LEU A 1 163 ? -0.835 -3.504 5.207 1.00 94.75 163 LEU A N 1
ATOM 1267 C CA . LEU A 1 163 ? -1.413 -2.956 3.986 1.00 94.75 163 LEU A CA 1
ATOM 1268 C C . LEU A 1 163 ? -0.540 -3.375 2.808 1.00 94.75 163 LEU A C 1
ATOM 1270 O O . LEU A 1 163 ? 0.604 -2.953 2.702 1.00 94.75 163 LEU A O 1
ATOM 1274 N N . SER A 1 164 ? -1.082 -4.194 1.918 1.00 95.50 164 SER A N 1
ATOM 1275 C CA . SER A 1 164 ? -0.435 -4.550 0.654 1.00 95.50 164 SER A CA 1
ATOM 1276 C C . SER A 1 164 ? -1.039 -3.716 -0.467 1.00 95.50 164 SER A C 1
ATOM 1278 O O . SER A 1 164 ? -2.264 -3.637 -0.565 1.00 95.50 164 SER A O 1
ATOM 1280 N N . VAL A 1 165 ? -0.203 -3.096 -1.298 1.00 94.12 165 VAL A N 1
ATOM 1281 C CA . VAL A 1 165 ? -0.636 -2.216 -2.390 1.00 94.12 165 VAL A CA 1
ATOM 1282 C C . VAL A 1 165 ? 0.040 -2.630 -3.693 1.00 94.12 165 VAL A C 1
ATOM 1284 O O . VAL A 1 165 ? 1.249 -2.848 -3.731 1.00 94.12 165 VAL A O 1
ATOM 1287 N N . TRP A 1 166 ? -0.744 -2.703 -4.763 1.00 94.25 166 TRP A N 1
ATOM 1288 C CA . TRP A 1 166 ? -0.300 -3.039 -6.112 1.00 94.25 166 TRP A CA 1
ATOM 1289 C C . TRP A 1 166 ? -0.681 -1.927 -7.077 1.00 94.25 166 TRP A C 1
ATOM 1291 O O . TRP A 1 166 ? -1.765 -1.349 -6.972 1.00 94.25 166 TRP A O 1
ATOM 1301 N N . ASP A 1 167 ? 0.182 -1.674 -8.053 1.00 91.75 167 ASP A N 1
ATOM 1302 C CA . ASP A 1 167 ? -0.128 -0.733 -9.121 1.00 91.75 167 ASP A CA 1
ATOM 1303 C C . ASP A 1 167 ? -1.181 -1.303 -10.085 1.00 91.75 167 ASP A C 1
ATOM 1305 O O . ASP A 1 167 ? -1.236 -2.509 -10.361 1.00 91.75 167 ASP A O 1
ATOM 1309 N N . GLY A 1 168 ? -2.008 -0.410 -10.620 1.00 88.19 168 GLY A N 1
ATOM 1310 C CA . GLY A 1 168 ? -2.978 -0.688 -11.667 1.00 88.19 168 GLY A CA 1
ATOM 1311 C C . GLY A 1 168 ? -4.227 -1.466 -11.238 1.00 88.19 168 GLY A C 1
ATOM 1312 O O . GLY A 1 168 ? -4.350 -2.006 -10.139 1.00 88.19 168 GLY A O 1
ATOM 1313 N N . ILE A 1 169 ? -5.178 -1.544 -12.176 1.00 86.12 169 ILE A N 1
ATOM 1314 C CA . ILE A 1 169 ? -6.454 -2.284 -12.051 1.00 86.12 169 ILE A CA 1
ATOM 1315 C C . ILE A 1 169 ? -6.243 -3.798 -12.217 1.00 86.12 169 ILE A C 1
ATOM 1317 O O . ILE A 1 169 ? -7.023 -4.611 -11.725 1.00 86.12 169 ILE A O 1
ATOM 1321 N N . PHE A 1 170 ? -5.185 -4.189 -12.925 1.00 87.69 170 PHE A N 1
ATOM 1322 C CA . PHE A 1 170 ? -4.927 -5.564 -13.338 1.00 87.69 170 PHE A CA 1
ATOM 1323 C C . PHE A 1 170 ? -3.504 -5.977 -12.985 1.00 87.69 170 PHE A C 1
ATOM 1325 O O . PHE A 1 170 ? -2.640 -5.134 -12.768 1.00 87.69 170 PHE A O 1
ATOM 1332 N N . GLY A 1 171 ? -3.262 -7.285 -12.983 1.00 89.50 171 GLY A N 1
ATOM 1333 C CA . GLY A 1 171 ? -1.952 -7.869 -12.719 1.00 89.50 171 GLY A CA 1
ATOM 1334 C C . GLY A 1 171 ? -1.977 -8.823 -11.535 1.00 89.50 171 GLY A C 1
ATOM 1335 O O . GLY A 1 171 ? -3.016 -9.033 -10.903 1.00 89.50 171 GLY A O 1
ATOM 1336 N N . SER A 1 172 ? -0.814 -9.393 -11.245 1.00 89.69 172 SER A N 1
ATOM 1337 C CA . SER A 1 172 ? -0.615 -10.239 -10.074 1.00 89.69 172 SER A CA 1
A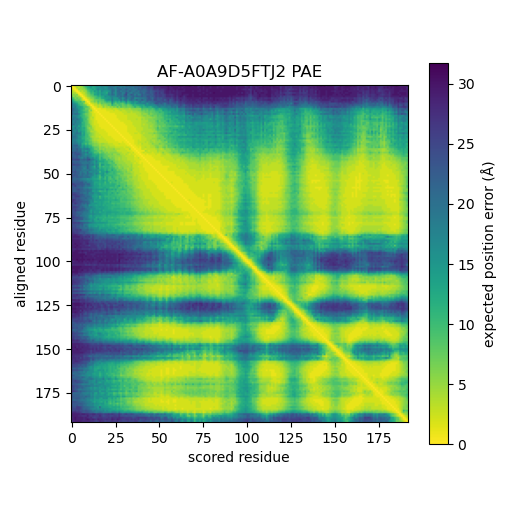TOM 1338 C C . SER A 1 172 ? -0.925 -9.468 -8.787 1.00 89.69 172 SER A C 1
ATOM 1340 O O . SER A 1 172 ? -0.757 -8.249 -8.718 1.00 89.69 172 SER A O 1
ATOM 1342 N N . THR A 1 173 ? -1.428 -10.191 -7.791 1.00 91.06 173 THR A N 1
ATOM 1343 C CA . THR A 1 173 ? -1.628 -9.712 -6.414 1.00 91.06 173 THR A CA 1
ATOM 1344 C C . THR A 1 173 ? -0.785 -10.529 -5.439 1.00 91.06 173 THR A C 1
ATOM 1346 O O . THR A 1 173 ? -1.134 -10.674 -4.265 1.00 91.06 173 THR A O 1
ATOM 1349 N N . ASN A 1 174 ? 0.295 -11.137 -5.935 1.00 92.56 174 ASN A N 1
ATOM 1350 C CA . ASN A 1 174 ? 1.286 -11.766 -5.079 1.00 92.56 174 ASN A CA 1
ATOM 1351 C C . ASN A 1 174 ? 1.987 -10.680 -4.258 1.00 92.56 174 ASN A C 1
ATOM 1353 O O . ASN A 1 174 ? 2.165 -9.552 -4.717 1.00 92.56 174 ASN A O 1
ATOM 1357 N N . LEU A 1 175 ? 2.386 -11.020 -3.033 1.00 85.88 175 LEU A N 1
ATOM 1358 C CA . LEU A 1 175 ? 3.048 -10.072 -2.131 1.00 85.88 175 LEU A CA 1
ATOM 1359 C C . LEU A 1 175 ? 4.397 -9.584 -2.679 1.00 85.88 175 LEU A C 1
ATOM 1361 O O . LEU A 1 175 ? 4.805 -8.478 -2.360 1.00 85.88 175 LEU A O 1
ATOM 1365 N N . GLU A 1 176 ? 5.056 -10.382 -3.522 1.00 89.75 176 GLU A N 1
ATOM 1366 C CA . GLU A 1 176 ? 6.332 -10.034 -4.166 1.00 89.75 176 GLU A CA 1
ATOM 1367 C C . GLU A 1 176 ? 6.196 -8.909 -5.204 1.00 89.75 176 GLU A C 1
ATOM 1369 O O . GLU A 1 176 ? 7.162 -8.199 -5.467 1.00 89.75 176 GLU A O 1
ATOM 1374 N N . ASP A 1 177 ? 4.998 -8.732 -5.767 1.00 87.62 177 ASP A N 1
ATOM 1375 C CA . ASP A 1 177 ? 4.714 -7.741 -6.811 1.00 87.62 177 ASP A CA 1
ATOM 1376 C C . ASP A 1 177 ? 4.136 -6.431 -6.242 1.00 87.62 177 ASP A C 1
ATOM 1378 O O . ASP A 1 177 ? 3.809 -5.517 -7.000 1.00 87.62 177 ASP A O 1
ATOM 1382 N N . GLY A 1 178 ? 3.935 -6.352 -4.922 1.00 90.75 178 GLY A N 1
ATOM 1383 C CA . GLY A 1 178 ? 3.329 -5.209 -4.242 1.00 90.75 178 GLY A CA 1
ATOM 1384 C C . GLY A 1 178 ? 4.239 -4.604 -3.180 1.00 90.75 178 GLY A C 1
ATOM 1385 O O . GLY A 1 178 ? 5.194 -5.223 -2.716 1.00 90.75 178 GLY A O 1
ATOM 1386 N N . ILE A 1 179 ? 3.911 -3.386 -2.755 1.00 94.69 179 ILE A N 1
ATOM 1387 C CA . ILE A 1 179 ? 4.553 -2.751 -1.602 1.00 94.69 179 ILE A CA 1
ATOM 1388 C C . ILE A 1 179 ? 3.721 -3.071 -0.365 1.00 94.69 179 ILE A C 1
ATOM 1390 O O . ILE A 1 179 ? 2.504 -2.874 -0.347 1.00 94.69 179 ILE A O 1
ATOM 1394 N N . VAL A 1 180 ? 4.389 -3.575 0.671 1.00 95.44 180 VAL A N 1
ATOM 1395 C CA . VAL A 1 180 ? 3.762 -3.956 1.935 1.00 95.44 180 VAL A CA 1
ATOM 1396 C C . VAL A 1 180 ? 4.152 -2.956 3.016 1.00 95.44 180 VAL A C 1
ATOM 1398 O O . VAL A 1 180 ? 5.328 -2.787 3.331 1.00 95.44 180 VAL A O 1
ATOM 1401 N N . PHE A 1 181 ? 3.150 -2.317 3.608 1.00 96.00 181 PHE A N 1
ATOM 1402 C CA . PHE A 1 181 ? 3.285 -1.457 4.774 1.00 96.00 181 PHE A CA 1
ATOM 1403 C C . PHE A 1 181 ? 2.845 -2.226 6.011 1.00 96.00 181 PHE A C 1
ATOM 1405 O O . PHE A 1 181 ? 1.802 -2.881 6.012 1.00 96.00 181 PHE A O 1
ATOM 1412 N N . TYR A 1 182 ? 3.628 -2.111 7.074 1.00 95.31 182 TYR A N 1
ATOM 1413 C CA . TYR A 1 182 ? 3.346 -2.726 8.361 1.00 95.31 182 TYR A CA 1
ATOM 1414 C C . TYR A 1 182 ? 3.302 -1.653 9.443 1.00 95.31 182 TYR A C 1
ATOM 1416 O O . TYR A 1 182 ? 4.179 -0.789 9.499 1.00 95.31 182 TYR A O 1
ATOM 1424 N N . SER A 1 183 ? 2.293 -1.712 10.307 1.00 94.75 183 SER A N 1
ATOM 1425 C CA . SER A 1 183 ? 2.214 -0.873 11.499 1.00 94.75 183 SER A CA 1
ATOM 1426 C C . SER A 1 183 ? 1.554 -1.628 12.642 1.00 94.75 183 SER A C 1
ATOM 1428 O O . SER A 1 183 ? 0.596 -2.374 12.444 1.00 94.75 183 SER A O 1
ATOM 1430 N N . GLU A 1 184 ? 2.031 -1.364 13.853 1.00 92.88 184 GLU A N 1
ATOM 1431 C CA . GLU A 1 184 ? 1.383 -1.789 15.088 1.00 92.88 184 GLU A CA 1
ATOM 1432 C C . GLU A 1 184 ? 0.677 -0.604 15.740 1.00 92.88 184 GLU A C 1
ATOM 1434 O O . GLU A 1 184 ? 1.162 0.531 15.699 1.00 92.88 184 GLU A O 1
ATOM 1439 N N . PHE A 1 185 ? -0.472 -0.880 16.346 1.00 91.50 185 PHE A N 1
ATOM 1440 C CA . PHE A 1 185 ? -1.245 0.075 17.125 1.00 91.50 185 PHE A CA 1
ATOM 1441 C C . PHE A 1 185 ? -1.437 -0.496 18.522 1.00 91.50 185 PHE A C 1
ATOM 1443 O O . PHE A 1 185 ? -1.971 -1.596 18.673 1.00 91.50 185 PHE A O 1
ATOM 1450 N N . SER A 1 186 ? -0.992 0.241 19.537 1.00 89.12 186 SER A N 1
ATOM 1451 C CA . SER A 1 186 ? -1.165 -0.119 20.941 1.00 89.12 186 SER A CA 1
ATOM 1452 C C . SER A 1 186 ? -2.119 0.842 21.635 1.00 8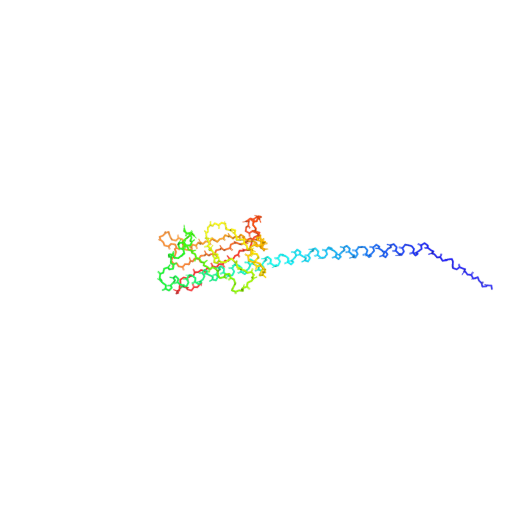9.12 186 SER A C 1
ATOM 1454 O O . SER A 1 186 ? -2.260 2.010 21.261 1.00 89.12 186 SER A O 1
ATOM 1456 N N . ARG A 1 187 ? -2.773 0.347 22.682 1.00 83.81 187 ARG A N 1
ATOM 1457 C CA . ARG A 1 187 ? -3.534 1.189 23.601 1.00 83.81 187 ARG A CA 1
ATOM 1458 C C . ARG A 1 187 ? -2.573 2.032 24.458 1.00 83.81 187 ARG A C 1
ATOM 1460 O O . ARG A 1 187 ? -1.554 1.525 24.928 1.00 83.81 187 ARG A O 1
ATOM 1467 N N . LEU A 1 188 ? -2.893 3.314 24.685 1.00 69.44 188 LEU A N 1
ATOM 1468 C CA . LEU A 1 188 ? -2.097 4.208 25.547 1.00 69.44 188 LEU A CA 1
ATOM 1469 C C . LEU A 1 188 ? -1.827 3.562 26.916 1.00 69.44 188 LEU A C 1
ATOM 1471 O O . LEU A 1 188 ? -2.753 3.106 27.584 1.00 69.44 188 LEU A O 1
ATOM 1475 N N . GLY A 1 189 ? -0.561 3.581 27.337 1.00 65.50 189 GLY A N 1
ATOM 1476 C CA . GLY A 1 189 ? -0.097 2.997 28.601 1.00 65.50 189 GLY A CA 1
ATOM 1477 C C . GLY A 1 189 ? 0.695 1.698 28.441 1.00 65.50 189 GLY A C 1
ATOM 1478 O O . GLY A 1 189 ? 1.407 1.320 29.368 1.00 65.50 189 GLY A O 1
ATOM 1479 N N . GLU A 1 190 ? 0.655 1.064 27.266 1.00 58.69 190 GLU A N 1
ATOM 1480 C CA . GLU A 1 190 ? 1.535 -0.055 26.923 1.00 58.69 190 GLU A CA 1
ATOM 1481 C C . GLU A 1 190 ? 2.678 0.438 26.025 1.00 58.69 190 GLU A C 1
ATOM 1483 O O . GLU A 1 190 ? 2.458 0.962 24.931 1.00 58.69 190 GLU A O 1
ATOM 1488 N N . VAL A 1 191 ? 3.914 0.314 26.518 1.00 53.00 191 VAL A N 1
ATOM 1489 C CA . VAL A 1 191 ? 5.131 0.618 25.748 1.00 53.00 191 VAL A CA 1
ATOM 1490 C C . VAL A 1 191 ? 5.164 -0.296 24.509 1.00 53.00 191 VAL A C 1
ATOM 1492 O O . VAL A 1 191 ? 4.822 -1.475 24.662 1.00 53.00 191 VAL A O 1
ATOM 1495 N N . PRO A 1 192 ? 5.517 0.214 23.310 1.00 52.66 192 PRO A N 1
ATOM 1496 C CA . PRO A 1 192 ? 5.687 -0.594 22.098 1.00 52.66 192 PRO A CA 1
ATOM 1497 C C . PRO A 1 192 ? 6.768 -1.671 22.244 1.00 52.66 192 PRO A C 1
ATOM 1499 O O . PRO A 1 192 ? 7.709 -1.492 23.043 1.00 52.66 192 PRO A O 1
#

Radius of gyration: 29.92 Å; Cα contacts (8 Å, |Δi|>4): 249; chains: 1; bounding box: 88×39×89 Å

Mean predicted aligned error: 11.35 Å

Nearest PDB structures (foldseek):
  2gq1-assembly1_A  TM=4.387E-01  e=8.287E-01  Escherichia coli
  8gm5-assembly1_A  TM=4.022E-01  e=3.801E+00  Homo sapiens
  8fny-assembly2_C  TM=3.665E-01  e=4.051E+00  Homo sapiens
  8gm4-assembly1_A  TM=4.019E-01  e=6.316E+00  Homo sapiens

Secondary structure (DSSP, 8-state):
----------HHHHHHHHHHHHHHHHHHHHHHHHHHHHHHHHHHHHHHHHHHHHHHHHHHHHHHHHHHHHHHTT-HHHHHHHHHH-TTS---EE---S-TTT-----EEP-BSSEEEEEEE---SS-SS----EEEEEEEEEEEEES---TT-TTSSEEEEEEEEEESSSS---GGGSEEEEEEEE-TTS--

Foldseek 3Di:
DDDDDDPDDPPVVVVVVVVVVVVVVVVVVVVVVVVVVVVVVVVVVVVQVVVQVVVLVLVVVLVVVVLVVCLVVVNNLVQLCCQAPPLVPNQRFRPQDPPPFAGDDDGDGDHAPDKDKAWGAGPHPDDPDRPRHGPWMKIKHKYKFQPDPDPPRSRAFKIKIKMWMATGPDDDPPSVRTDIDIDMDGRPPDDD

Sequence (192 aa):
MIIRRENTPRDGFVMLELTIALLVVAVGVLALFSVFRVSHDTVARTESDIRISLFGQEVISGLRAGSDEALQNGTWELFWERMATNPSQTNISVAGSSLIGVWDTTSMVIVAGMLVTNVFTNYAYHSDAPTNIVSHALRYRLDVQPTNTTPLYPWTNRIMVTLSVWDGIFGSTNLEDGIVFYSEFSRLGEVP